Protein AF-A0A6A5VVC3-F1 (afdb_monomer_lite)

Secondary structure (DSSP, 8-state):
--HHHHHTTS-EE----EETTTTEETTS-GGGGS-HHHHHHHHHHHHHH-EEEE-SHHHHHHHHHHHHTSGGGHHHHH--EEEETTGGG---HHHH-S-HHHHHHHH-TT--EEEEEEEHHHHEEE---SS---TT---EEEPPHHHHHHHHTTHHHHT-TT-SEEEEEEEE-GGGGGGSTT-HHHHHHTTT-

Sequence (193 aa):
MTIDGLFNALLAVKYRTWDRKYDKVIFLPPICYASRLLGELAKCVFIHDAAWVVRDINARRFLEKFLESLPNDKGLMAVRRVCFTSFHRYRGITIYGPNQDLALMARCKGLHRVLFTFHVDVLMKVTDTENGSTDDGFPCKLKSTDDILAFHELEKIFNCQDREKILFDGITDNRMVDRFSGGPLAHLETLGG

Foldseek 3Di:
DAPCVVPVVADEPPDDDQPPVVRDTVPQDCQLVPDDVSVLVSLLVNQQRHAYEDADDVSLVVLLVVQVVRPPSSSLQSHAHYEDQVLQVDQFCVVPNADVVLVSLLSSLNYAEYEYAHAVVLQKDFDDDPDDDDPPDTDIDGDAPVRSCRRRVCVSNVPRDHYNWYAHRYHPDPVCQVVDDCGVRNNVVVVID

pLDDT: mean 76.6, std 15.0, range [40.31, 95.19]

Radius of gyration: 19.34 Å; chains: 1; bounding box: 40×33×66 Å

Structure (mmCIF, N/CA/C/O backbone):
data_AF-A0A6A5VVC3-F1
#
_entry.id   AF-A0A6A5VVC3-F1
#
loop_
_atom_site.group_PDB
_atom_site.id
_atom_site.type_symbol
_atom_site.label_atom_id
_atom_site.label_alt_id
_atom_site.label_comp_id
_atom_site.label_asym_id
_atom_site.label_entity_id
_atom_site.label_seq_id
_atom_site.pdbx_PDB_ins_code
_atom_site.Cartn_x
_atom_site.Cartn_y
_atom_site.Cartn_z
_atom_site.occupancy
_atom_site.B_iso_or_equiv
_atom_site.auth_seq_id
_atom_site.auth_comp_id
_atom_site.auth_asym_id
_atom_site.auth_atom_id
_atom_site.pdbx_PDB_model_num
ATOM 1 N N . MET A 1 1 ? -1.834 -17.541 -10.978 1.00 40.31 1 MET A N 1
ATOM 2 C CA . MET A 1 1 ? -2.638 -17.506 -9.734 1.00 40.31 1 MET A CA 1
ATOM 3 C C . MET A 1 1 ? -3.354 -16.165 -9.745 1.00 40.31 1 MET A C 1
ATOM 5 O O . MET A 1 1 ? -2.677 -15.179 -9.957 1.00 40.31 1 MET A O 1
ATOM 9 N N . THR A 1 2 ? -4.685 -16.110 -9.694 1.00 44.16 2 THR A N 1
ATOM 10 C CA . THR A 1 2 ? -5.427 -14.835 -9.798 1.00 44.16 2 THR A CA 1
ATOM 11 C C . THR A 1 2 ? -5.449 -14.096 -8.452 1.00 44.16 2 THR A C 1
ATOM 13 O O . THR A 1 2 ? -5.350 -14.755 -7.415 1.00 44.16 2 THR A O 1
ATOM 16 N N . ILE A 1 3 ? -5.642 -12.763 -8.452 1.00 49.16 3 ILE A N 1
ATOM 17 C CA . ILE A 1 3 ? -5.922 -11.933 -7.251 1.00 49.16 3 ILE A CA 1
ATOM 18 C C . ILE A 1 3 ? -6.917 -12.638 -6.323 1.00 49.16 3 ILE A C 1
ATOM 20 O O . ILE A 1 3 ? -6.739 -12.651 -5.105 1.00 49.16 3 ILE A O 1
ATOM 24 N N . ASP A 1 4 ? -7.944 -13.256 -6.912 1.00 43.94 4 ASP A N 1
ATOM 25 C CA . ASP A 1 4 ? -8.943 -14.015 -6.174 1.00 43.94 4 ASP A CA 1
ATOM 26 C C . ASP A 1 4 ? -8.278 -15.176 -5.418 1.00 43.94 4 ASP A C 1
ATOM 28 O O . ASP A 1 4 ? -8.400 -15.250 -4.207 1.00 43.94 4 ASP A O 1
ATOM 32 N N . GLY A 1 5 ? -7.443 -16.012 -6.038 1.00 49.56 5 GLY A N 1
ATOM 33 C CA . GLY A 1 5 ? -6.728 -17.089 -5.332 1.00 49.56 5 GLY A CA 1
ATOM 34 C C . GLY A 1 5 ? -5.799 -16.631 -4.192 1.00 49.56 5 GLY A C 1
ATOM 35 O O . GLY A 1 5 ? -5.708 -17.317 -3.176 1.00 49.56 5 GLY A O 1
ATOM 36 N N . LEU A 1 6 ? -5.142 -15.472 -4.328 1.00 49.75 6 LEU A N 1
ATOM 37 C CA . LEU A 1 6 ? -4.207 -14.921 -3.328 1.00 49.75 6 LEU A CA 1
ATOM 38 C C . LEU A 1 6 ? -4.910 -14.231 -2.145 1.00 49.75 6 LEU A C 1
ATOM 40 O O . LEU A 1 6 ? -4.345 -14.157 -1.052 1.00 49.75 6 LEU A O 1
ATOM 44 N N . PHE A 1 7 ? -6.141 -13.751 -2.350 1.00 50.03 7 PHE A N 1
ATOM 45 C CA . PHE A 1 7 ? -6.916 -13.003 -1.355 1.00 50.03 7 PHE A CA 1
ATOM 46 C C . PHE A 1 7 ? -8.252 -13.647 -0.958 1.00 50.03 7 PHE A C 1
ATOM 48 O O . PHE A 1 7 ? -8.910 -13.122 -0.066 1.00 50.03 7 PHE A O 1
ATOM 55 N N . ASN A 1 8 ? -8.646 -14.788 -1.533 1.00 42.38 8 ASN A N 1
ATOM 56 C CA . ASN A 1 8 ? -9.944 -15.444 -1.291 1.00 42.38 8 ASN A CA 1
ATOM 57 C C . ASN A 1 8 ? -10.159 -15.899 0.160 1.00 42.38 8 ASN A C 1
ATOM 59 O O . ASN A 1 8 ? -11.297 -16.119 0.560 1.00 42.38 8 ASN A O 1
ATOM 63 N N . ALA A 1 9 ? -9.097 -16.018 0.960 1.00 45.22 9 ALA A N 1
ATOM 64 C CA . ALA A 1 9 ? -9.215 -16.311 2.389 1.00 45.22 9 ALA A CA 1
ATOM 65 C C . ALA A 1 9 ? -9.370 -15.051 3.265 1.00 45.22 9 ALA A C 1
ATOM 67 O O . ALA A 1 9 ? -9.607 -15.171 4.464 1.00 45.22 9 ALA A O 1
ATOM 68 N N . LEU A 1 10 ? -9.204 -13.849 2.702 1.00 50.59 10 LEU A N 1
ATOM 69 C CA . LEU A 1 10 ? -9.083 -12.604 3.455 1.00 50.59 10 LEU A CA 1
ATOM 70 C C . LEU A 1 10 ? -10.218 -11.634 3.138 1.00 50.59 10 LEU A C 1
ATOM 72 O O . LEU A 1 10 ? -10.684 -11.505 2.006 1.00 50.59 10 LEU A O 1
ATOM 76 N N . LEU A 1 11 ? -10.636 -10.893 4.160 1.00 56.00 11 LEU A N 1
ATOM 77 C CA . LEU A 1 11 ? -11.684 -9.892 4.045 1.00 56.00 11 LEU A CA 1
ATOM 78 C C . LEU A 1 11 ? -11.149 -8.699 3.235 1.00 56.00 11 LEU A C 1
ATOM 80 O O . LEU A 1 11 ? -10.470 -7.814 3.757 1.00 56.00 11 LEU A O 1
ATOM 84 N N . ALA A 1 12 ? -11.407 -8.713 1.926 1.00 58.25 12 ALA A N 1
ATOM 85 C CA . ALA A 1 12 ? -11.055 -7.622 1.028 1.00 58.25 12 ALA A CA 1
ATOM 86 C C . ALA A 1 12 ? -11.968 -6.422 1.306 1.00 58.25 12 ALA A C 1
ATOM 88 O O . ALA A 1 12 ? -13.130 -6.389 0.886 1.00 58.25 12 ALA A O 1
ATOM 89 N N . VAL A 1 13 ? -11.447 -5.410 2.000 1.00 60.34 13 VAL A N 1
ATOM 90 C CA . VAL A 1 13 ? -12.202 -4.187 2.295 1.00 60.34 13 VAL A CA 1
ATOM 91 C C . VAL A 1 13 ? -12.264 -3.334 1.025 1.00 60.34 13 VAL A C 1
ATOM 93 O O . VAL A 1 13 ? -11.377 -2.533 0.741 1.00 60.34 13 VAL A O 1
ATOM 96 N N . LYS A 1 14 ? -13.306 -3.567 0.214 1.00 57.31 14 LYS A N 1
ATOM 97 C CA . LYS A 1 14 ? -13.532 -2.914 -1.091 1.00 57.31 14 LYS A CA 1
ATOM 98 C C . LYS A 1 14 ? -14.374 -1.634 -1.003 1.00 57.31 14 LYS A C 1
ATOM 100 O O . LYS A 1 14 ? -14.299 -0.808 -1.912 1.00 57.31 14 LYS A O 1
ATOM 105 N N . TYR A 1 15 ? -15.186 -1.473 0.047 1.00 52.62 15 TYR A N 1
ATOM 106 C CA . TYR A 1 15 ? -16.233 -0.448 0.108 1.00 52.62 15 TYR A CA 1
ATOM 107 C C . TYR A 1 15 ? -16.061 0.518 1.278 1.00 52.62 15 TYR A C 1
ATOM 109 O O . TYR A 1 15 ? -15.740 0.137 2.402 1.00 52.62 15 TYR A O 1
ATOM 117 N N . ARG A 1 16 ? -16.285 1.799 0.970 1.00 63.28 16 ARG A N 1
ATOM 118 C CA . ARG A 1 16 ? -16.284 2.911 1.916 1.00 63.28 16 ARG A CA 1
ATOM 119 C C . ARG A 1 16 ? -17.654 3.043 2.540 1.00 63.28 16 ARG A C 1
ATOM 121 O O . ARG A 1 16 ? -18.608 3.225 1.794 1.00 63.28 16 ARG A O 1
ATOM 128 N N . THR A 1 17 ? -17.701 3.153 3.858 1.00 55.59 17 THR A N 1
ATOM 129 C CA . THR A 1 17 ? -18.792 3.850 4.546 1.00 55.59 17 THR A CA 1
ATOM 130 C C . THR A 1 17 ? -18.389 4.076 6.001 1.00 55.59 17 THR A C 1
ATOM 132 O O . THR A 1 17 ? -18.364 3.158 6.819 1.00 55.59 17 THR A O 1
ATOM 135 N N . TRP A 1 18 ? -18.050 5.327 6.317 1.00 54.00 18 TRP A N 1
ATOM 136 C CA . TRP A 1 18 ? -18.263 5.840 7.667 1.00 54.00 18 TRP A CA 1
ATOM 137 C C . TRP A 1 18 ? -19.755 6.117 7.793 1.00 54.00 18 TRP A C 1
ATOM 139 O O . TRP A 1 18 ? -20.307 6.888 7.003 1.00 54.00 18 TRP A O 1
ATOM 149 N N . ASP A 1 19 ? -20.400 5.516 8.778 1.00 59.41 19 ASP A N 1
ATOM 150 C CA . ASP A 1 19 ? -21.674 6.009 9.255 1.00 59.41 19 ASP A CA 1
ATOM 151 C C . ASP A 1 19 ? -21.421 7.333 9.984 1.00 59.41 19 ASP A C 1
ATOM 153 O O . ASP A 1 19 ? -20.909 7.357 11.104 1.00 59.41 19 ASP A O 1
ATOM 157 N N . ARG A 1 20 ? -21.754 8.446 9.321 1.00 60.94 20 ARG A N 1
ATOM 158 C CA . ARG A 1 20 ? -21.569 9.800 9.866 1.00 60.94 20 ARG A CA 1
ATOM 159 C C . ARG A 1 20 ? -22.411 10.061 11.113 1.00 60.94 20 ARG A C 1
ATOM 161 O O . ARG A 1 20 ? -22.064 10.948 11.881 1.00 60.94 20 ARG A O 1
ATOM 168 N N . LYS A 1 21 ? -23.517 9.335 11.303 1.00 64.69 21 LYS A N 1
ATOM 169 C CA . LYS A 1 21 ? -24.413 9.521 12.448 1.00 64.69 21 LYS A CA 1
ATOM 170 C C . LYS A 1 21 ? -23.824 8.914 13.715 1.00 64.69 21 LYS A C 1
ATOM 172 O O . LYS A 1 21 ? -24.036 9.453 14.796 1.00 64.69 21 LYS A O 1
ATOM 177 N N . TYR A 1 22 ? -23.101 7.805 13.582 1.00 58.97 22 TYR A N 1
ATOM 178 C CA . TYR A 1 22 ? -22.545 7.079 14.725 1.00 58.97 22 TYR A CA 1
ATOM 179 C C . TYR A 1 22 ? -21.024 7.179 14.844 1.00 58.97 22 TYR A C 1
ATOM 181 O O . TYR A 1 22 ? -20.484 6.667 15.820 1.00 58.97 22 TYR A O 1
ATOM 189 N N . ASP A 1 23 ? -20.360 7.815 13.876 1.00 68.88 23 ASP A N 1
ATOM 190 C CA . ASP A 1 23 ? -18.901 7.867 13.739 1.00 68.88 23 ASP A CA 1
ATOM 191 C C . ASP A 1 23 ? -18.277 6.458 13.743 1.00 68.88 23 ASP A C 1
ATOM 193 O O . ASP A 1 23 ? -17.355 6.129 14.489 1.00 68.88 23 ASP A O 1
ATOM 197 N N . LYS A 1 24 ? -18.862 5.560 12.936 1.00 71.75 24 LYS A N 1
ATOM 198 C CA . LYS A 1 24 ? -18.486 4.138 12.884 1.00 71.75 24 LYS A CA 1
ATOM 199 C C . LYS A 1 24 ? -18.205 3.673 11.469 1.00 71.75 24 LYS A C 1
ATOM 201 O O . LYS A 1 24 ? -18.941 3.961 10.535 1.00 71.75 24 LYS A O 1
ATOM 206 N N . VAL A 1 25 ? -17.166 2.866 11.333 1.00 78.56 25 VAL A N 1
ATOM 207 C CA . VAL A 1 25 ? -16.839 2.149 10.102 1.00 78.56 25 VAL A CA 1
ATOM 208 C C . VAL A 1 25 ? -17.695 0.883 9.966 1.00 78.56 25 VAL A C 1
ATOM 210 O O . VAL A 1 25 ? -17.470 -0.102 10.657 1.00 78.56 25 VAL A O 1
ATOM 213 N N . ILE A 1 26 ? -18.662 0.867 9.051 1.00 79.50 26 ILE A N 1
ATOM 214 C CA . ILE A 1 26 ? -19.716 -0.168 9.063 1.00 79.50 26 ILE A CA 1
ATOM 215 C C . ILE A 1 26 ? -19.253 -1.589 8.701 1.00 79.50 26 ILE A C 1
ATOM 217 O O . ILE A 1 26 ? -20.013 -2.535 8.874 1.00 79.50 26 ILE A O 1
ATOM 221 N N . PHE A 1 27 ? -18.031 -1.753 8.188 1.00 82.19 27 PHE A N 1
ATOM 222 C CA . PHE A 1 27 ? -17.477 -3.072 7.871 1.00 82.19 27 PHE A CA 1
ATOM 223 C C . PHE A 1 27 ? -16.786 -3.748 9.062 1.00 82.19 27 PHE A C 1
ATOM 225 O O . PHE A 1 27 ? -16.369 -4.899 8.943 1.00 82.19 27 PHE A O 1
ATOM 232 N N . LEU A 1 28 ? -16.609 -3.046 10.187 1.00 87.62 28 LEU A N 1
ATOM 233 C CA . LEU A 1 28 ? -15.973 -3.631 11.362 1.00 87.62 28 LEU A CA 1
ATOM 234 C C . LEU A 1 28 ? -16.950 -4.542 12.118 1.00 87.62 28 LEU A C 1
ATOM 236 O O . LEU A 1 28 ? -18.112 -4.171 12.306 1.00 87.62 28 LEU A O 1
ATOM 240 N N . PRO A 1 29 ? -16.489 -5.700 12.623 1.00 88.62 29 PRO A N 1
ATOM 241 C CA . PRO A 1 29 ? -17.312 -6.567 13.454 1.00 88.62 29 PRO A CA 1
ATOM 242 C C . PRO A 1 29 ? -17.814 -5.853 14.726 1.00 88.62 29 PRO A C 1
ATOM 244 O O . PRO A 1 29 ? -17.094 -5.018 15.279 1.00 88.62 29 PRO A O 1
ATOM 247 N N . PRO A 1 30 ? -18.993 -6.214 15.271 1.00 90.75 30 PRO A N 1
ATOM 248 C CA . PRO A 1 30 ? -19.556 -5.573 16.466 1.00 90.75 30 PRO A CA 1
ATOM 249 C C . PRO A 1 30 ? -18.618 -5.528 17.682 1.00 90.75 30 PRO A C 1
ATOM 251 O O . PRO A 1 30 ? -18.646 -4.563 18.446 1.00 90.75 30 PRO A O 1
ATOM 254 N N . ILE A 1 31 ? -17.738 -6.526 17.842 1.00 91.94 31 ILE A N 1
ATOM 255 C CA . ILE A 1 31 ? -16.752 -6.577 18.935 1.00 91.94 31 ILE A CA 1
ATOM 256 C C . ILE A 1 31 ? -15.786 -5.378 18.926 1.00 91.94 31 ILE A C 1
ATOM 258 O O . ILE A 1 31 ? -15.344 -4.940 19.987 1.00 91.94 31 ILE A O 1
ATOM 262 N N . CYS A 1 32 ? -15.542 -4.760 17.763 1.00 92.00 32 CYS A N 1
ATOM 263 C CA . CYS A 1 32 ? -14.754 -3.531 17.633 1.00 92.00 32 CYS A CA 1
ATOM 264 C C . CYS A 1 32 ? -15.404 -2.307 18.312 1.00 92.00 32 CYS A C 1
ATOM 266 O O . CYS A 1 32 ? -14.760 -1.259 18.420 1.00 92.00 32 CYS A O 1
ATOM 268 N N . TYR A 1 33 ? -16.660 -2.429 18.755 1.00 90.38 33 TYR A N 1
ATOM 269 C CA . TYR A 1 33 ? -17.450 -1.379 19.402 1.00 90.38 33 TYR A CA 1
ATOM 270 C C . TYR A 1 33 ? -17.890 -1.718 20.829 1.00 90.38 33 TYR A C 1
ATOM 272 O O . TYR A 1 33 ? -18.582 -0.910 21.442 1.00 90.38 33 TYR A O 1
ATOM 280 N N . ALA A 1 34 ? -17.518 -2.886 21.361 1.00 90.06 34 ALA A N 1
ATOM 281 C CA . ALA A 1 34 ? -18.003 -3.346 22.663 1.00 90.06 34 ALA A CA 1
ATOM 282 C C . ALA A 1 34 ? -17.483 -2.491 23.834 1.00 90.06 34 ALA A C 1
ATOM 284 O O . ALA A 1 34 ? -18.228 -2.157 24.750 1.00 90.06 34 ALA A O 1
ATOM 285 N N . SER A 1 35 ? -16.203 -2.113 23.805 1.00 93.25 35 SER A N 1
ATOM 286 C CA . SER A 1 35 ? -15.590 -1.182 24.758 1.00 93.25 35 SER A CA 1
ATOM 287 C C . SER A 1 35 ? -14.390 -0.492 24.114 1.00 93.25 35 SER A C 1
ATOM 289 O O . SER A 1 35 ? -13.930 -0.917 23.055 1.00 93.25 35 SER A O 1
ATOM 291 N N . ARG A 1 36 ? -13.849 0.562 24.742 1.00 88.81 36 ARG A N 1
ATOM 292 C CA . ARG A 1 36 ? -12.672 1.267 24.205 1.00 88.81 36 ARG A CA 1
ATOM 293 C C . ARG A 1 36 ? -11.463 0.335 24.066 1.00 88.81 36 ARG A C 1
ATOM 295 O O . ARG A 1 36 ? -10.940 0.177 22.970 1.00 88.81 36 ARG A O 1
ATOM 302 N N . LEU A 1 37 ? -11.070 -0.323 25.161 1.00 90.50 37 LEU A N 1
ATOM 303 C CA . LEU A 1 37 ? -9.887 -1.188 25.191 1.00 90.50 37 LEU A CA 1
ATOM 304 C C . LEU A 1 37 ? -10.042 -2.409 24.273 1.00 90.50 37 LEU A C 1
ATOM 306 O O . LEU A 1 37 ? -9.165 -2.686 23.458 1.00 90.50 37 LEU A O 1
ATOM 310 N N . LEU A 1 38 ? -11.170 -3.123 24.380 1.00 92.69 38 LEU A N 1
ATOM 311 C CA . LEU A 1 38 ? -11.418 -4.307 23.555 1.00 92.69 38 LEU A CA 1
ATOM 312 C C . LEU A 1 38 ? -11.579 -3.927 22.081 1.00 92.69 38 LEU A C 1
ATOM 314 O O . LEU A 1 38 ? -11.098 -4.636 21.204 1.00 92.69 38 LEU A O 1
ATOM 318 N N . GLY A 1 39 ? -12.212 -2.784 21.814 1.00 92.69 39 GLY A N 1
ATOM 319 C CA . GLY A 1 39 ? -12.425 -2.277 20.469 1.00 92.69 39 GLY A CA 1
ATOM 320 C C . GLY A 1 39 ? -11.122 -1.930 19.757 1.00 92.69 39 GLY A C 1
ATOM 321 O O . GLY A 1 39 ? -10.968 -2.262 18.585 1.00 92.69 39 GLY A O 1
ATOM 322 N N . GLU A 1 40 ? -10.165 -1.311 20.451 1.00 93.19 40 GLU A N 1
ATOM 323 C CA . GLU A 1 40 ? -8.824 -1.056 19.910 1.00 93.19 40 GLU A CA 1
ATOM 324 C C . GLU A 1 40 ? -8.107 -2.357 19.536 1.00 93.19 40 GLU A C 1
ATOM 326 O O . GLU A 1 40 ? -7.627 -2.483 18.410 1.00 93.19 40 GLU A O 1
ATOM 331 N N . LEU A 1 41 ? -8.080 -3.341 20.442 1.00 94.00 41 LEU A N 1
ATOM 332 C CA . LEU A 1 41 ? -7.442 -4.638 20.191 1.00 94.00 41 LEU A CA 1
ATOM 333 C C . LEU A 1 41 ? -8.105 -5.371 19.022 1.00 94.00 41 LEU A C 1
ATOM 335 O O . LEU A 1 41 ? -7.423 -5.804 18.095 1.00 94.00 41 LEU A O 1
ATOM 339 N N . ALA A 1 42 ? -9.436 -5.443 19.021 1.00 95.19 42 ALA A N 1
ATOM 340 C CA . ALA A 1 42 ? -10.198 -6.092 17.964 1.00 95.19 42 ALA A CA 1
ATOM 341 C C . ALA A 1 42 ? -9.983 -5.429 16.596 1.00 95.19 42 ALA A C 1
ATOM 343 O O . ALA A 1 42 ? -9.845 -6.127 15.595 1.00 95.19 42 ALA A O 1
ATOM 344 N N . LYS A 1 43 ? -9.914 -4.090 16.534 1.00 94.62 43 LYS A N 1
ATOM 345 C CA . LYS A 1 43 ? -9.586 -3.367 15.293 1.00 94.62 43 LYS A CA 1
ATOM 346 C C . LYS A 1 43 ? -8.181 -3.698 14.806 1.00 94.62 43 LYS A C 1
ATOM 348 O O . LYS A 1 43 ? -8.010 -3.901 13.611 1.00 94.62 43 LYS A O 1
ATOM 353 N N . CYS A 1 44 ? -7.197 -3.777 15.702 1.00 94.88 44 CYS A N 1
ATOM 354 C CA . CYS A 1 44 ? -5.830 -4.144 15.328 1.00 94.88 44 CYS A CA 1
ATOM 355 C C . CYS A 1 44 ? -5.777 -5.558 14.737 1.00 94.88 44 CYS A C 1
ATOM 357 O O . CYS A 1 44 ? -5.187 -5.741 13.679 1.00 94.88 44 CYS A O 1
ATOM 359 N N . VAL A 1 45 ? -6.449 -6.530 15.365 1.00 94.81 45 VAL A N 1
ATOM 360 C CA . VAL A 1 45 ? -6.554 -7.906 14.843 1.00 94.81 45 VAL A CA 1
ATOM 361 C C . VAL A 1 45 ? -7.248 -7.920 13.480 1.00 94.81 45 VAL A C 1
ATOM 363 O O . VAL A 1 45 ? -6.738 -8.501 12.528 1.00 94.81 45 VAL A O 1
ATOM 366 N N . PHE A 1 46 ? -8.365 -7.202 13.342 1.00 93.12 46 PHE A N 1
ATOM 367 C CA . PHE A 1 46 ? -9.060 -7.091 12.063 1.00 93.12 46 PHE A CA 1
ATOM 368 C C . PHE A 1 46 ? -8.162 -6.498 10.967 1.00 93.12 46 PHE A C 1
ATOM 370 O O . PHE A 1 46 ? -8.103 -7.035 9.866 1.00 93.12 46 PHE A O 1
ATOM 377 N N . ILE A 1 47 ? -7.444 -5.405 11.254 1.00 94.31 47 ILE A N 1
ATOM 378 C CA . ILE A 1 47 ? -6.526 -4.760 10.301 1.00 94.31 47 ILE A CA 1
ATOM 379 C C . ILE A 1 47 ? -5.386 -5.694 9.903 1.00 94.31 47 ILE A C 1
ATOM 381 O O . ILE A 1 47 ? -5.004 -5.706 8.731 1.00 94.31 47 ILE A O 1
ATOM 385 N N . HIS A 1 48 ? -4.865 -6.446 10.871 1.00 93.62 48 HIS A N 1
ATOM 386 C CA . HIS A 1 48 ? -3.790 -7.410 10.688 1.00 93.62 48 HIS A CA 1
ATOM 387 C C . HIS A 1 48 ? -4.159 -8.514 9.705 1.00 93.62 48 HIS A C 1
ATOM 389 O O . HIS A 1 48 ? -3.383 -8.831 8.798 1.00 93.62 48 HIS A O 1
ATOM 395 N N . ASP A 1 49 ? -5.359 -9.063 9.851 1.00 90.69 49 ASP A N 1
ATOM 396 C CA . ASP A 1 49 ? -5.804 -10.175 9.023 1.00 90.69 49 ASP A CA 1
ATOM 397 C C . ASP A 1 49 ? -6.398 -9.698 7.690 1.00 90.69 49 ASP A C 1
ATOM 399 O O . ASP A 1 49 ? -6.373 -10.434 6.706 1.00 90.69 49 ASP A O 1
ATOM 403 N N . ALA A 1 50 ? -6.863 -8.450 7.605 1.00 89.94 50 ALA A N 1
ATOM 404 C CA . ALA A 1 50 ? -7.464 -7.893 6.400 1.00 89.94 50 ALA A CA 1
ATOM 405 C C . ALA A 1 50 ? -6.476 -7.682 5.238 1.00 89.94 50 ALA A C 1
ATOM 407 O O . ALA A 1 50 ? -5.265 -7.497 5.392 1.00 89.94 50 ALA A O 1
ATOM 408 N N . ALA A 1 51 ? -7.052 -7.647 4.036 1.00 88.94 51 ALA A N 1
ATOM 409 C CA . ALA A 1 51 ? -6.381 -7.234 2.816 1.00 88.94 51 ALA A CA 1
ATOM 410 C C . ALA A 1 51 ? -6.962 -5.912 2.313 1.00 88.94 51 ALA A C 1
ATOM 412 O O . ALA A 1 51 ? -8.137 -5.822 1.940 1.00 88.94 51 ALA A O 1
ATOM 413 N N . TRP A 1 52 ? -6.128 -4.876 2.290 1.00 89.50 52 TRP A N 1
ATOM 414 C CA . TRP A 1 52 ? -6.573 -3.516 2.011 1.00 89.50 52 TRP A CA 1
ATOM 415 C C . TRP A 1 52 ? -6.444 -3.187 0.528 1.00 89.50 52 TRP A C 1
ATOM 417 O O . TRP A 1 52 ? -5.341 -3.013 0.019 1.00 89.50 52 TRP A O 1
ATOM 427 N N . VAL A 1 53 ? -7.576 -3.091 -0.172 1.00 88.81 53 VAL A N 1
ATOM 428 C CA . VAL A 1 53 ? -7.602 -2.773 -1.605 1.00 88.81 53 VAL A CA 1
ATOM 429 C C . VAL A 1 53 ? -7.785 -1.268 -1.802 1.00 88.81 53 VAL A C 1
ATOM 431 O O . VAL A 1 53 ? -8.863 -0.719 -1.576 1.00 88.81 53 VAL A O 1
ATOM 434 N N . VAL A 1 54 ? -6.743 -0.597 -2.282 1.00 88.50 54 VAL A N 1
ATOM 435 C CA . VAL A 1 54 ? -6.742 0.832 -2.600 1.00 88.50 54 VAL A CA 1
ATOM 436 C C . VAL A 1 54 ? -6.962 1.006 -4.103 1.00 88.50 54 VAL A C 1
ATOM 438 O O . VAL A 1 54 ? -6.116 0.670 -4.933 1.00 88.50 54 VAL A O 1
ATOM 441 N N . ARG A 1 55 ? -8.150 1.501 -4.469 1.00 84.06 55 ARG A N 1
ATOM 442 C CA . ARG A 1 55 ? -8.558 1.692 -5.875 1.00 84.06 55 ARG A CA 1
ATOM 443 C C . ARG A 1 55 ? -8.395 3.122 -6.378 1.00 84.06 55 ARG A C 1
ATOM 445 O O . ARG A 1 55 ? -8.333 3.332 -7.586 1.00 84.06 55 ARG A O 1
ATOM 452 N N . ASP A 1 56 ? -8.402 4.096 -5.475 1.00 84.19 56 ASP A N 1
ATOM 453 C CA . ASP A 1 56 ? -8.370 5.519 -5.798 1.00 84.19 56 ASP A CA 1
ATOM 454 C C . ASP A 1 56 ? -7.945 6.377 -4.588 1.00 84.19 56 ASP A C 1
ATOM 456 O O . ASP A 1 56 ? -7.763 5.891 -3.465 1.00 84.19 56 ASP A O 1
ATOM 460 N N . ILE A 1 57 ? -7.853 7.692 -4.814 1.00 85.38 57 ILE A N 1
ATOM 461 C CA . ILE A 1 57 ? -7.404 8.661 -3.810 1.00 85.38 57 ILE A CA 1
ATOM 462 C C . ILE A 1 57 ? -8.272 8.694 -2.550 1.00 85.38 57 ILE A C 1
ATOM 464 O O . ILE A 1 57 ? -7.732 8.864 -1.457 1.00 85.38 57 ILE A O 1
ATOM 468 N N . ASN A 1 58 ? -9.600 8.542 -2.647 1.00 85.38 58 ASN A N 1
ATOM 469 C CA . ASN A 1 58 ? -10.412 8.609 -1.430 1.00 85.38 58 A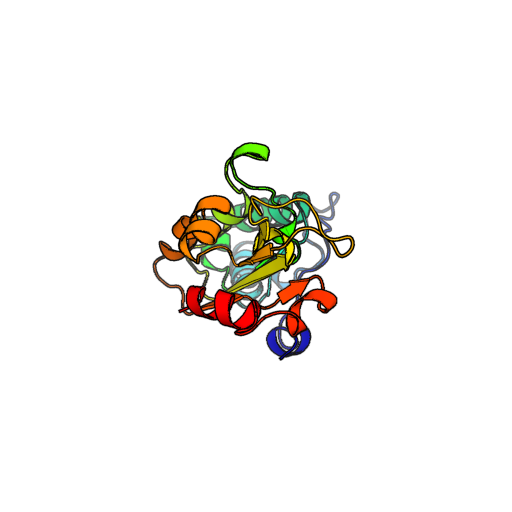SN A CA 1
ATOM 470 C C . ASN A 1 58 ? -10.457 7.278 -0.675 1.00 85.38 58 ASN A C 1
ATOM 472 O O . ASN A 1 58 ? -10.681 7.307 0.530 1.00 85.38 58 ASN A O 1
ATOM 476 N N . ALA A 1 59 ? -10.199 6.134 -1.322 1.00 85.56 59 ALA A N 1
ATOM 477 C CA . ALA A 1 59 ? -9.938 4.882 -0.613 1.00 85.56 59 ALA A CA 1
ATOM 478 C C . ALA A 1 59 ? -8.639 4.992 0.197 1.00 85.56 59 ALA A C 1
ATOM 480 O O . ALA A 1 59 ? -8.646 4.690 1.388 1.00 85.56 59 ALA A O 1
ATOM 481 N N . ARG A 1 60 ? -7.572 5.535 -0.408 1.00 90.81 60 ARG A N 1
ATOM 482 C CA . ARG A 1 60 ? -6.304 5.825 0.281 1.00 90.81 60 ARG A CA 1
ATOM 483 C C . ARG A 1 60 ? -6.510 6.744 1.488 1.00 90.81 60 ARG A C 1
ATOM 485 O O . ARG A 1 60 ? -6.129 6.388 2.594 1.00 90.81 60 ARG A O 1
ATOM 492 N N . ARG A 1 61 ? -7.161 7.899 1.293 1.00 90.25 61 ARG A N 1
ATOM 493 C CA . ARG A 1 61 ? -7.434 8.872 2.373 1.00 90.25 61 ARG A CA 1
ATOM 494 C C . ARG A 1 61 ? -8.302 8.293 3.487 1.00 90.25 61 ARG A C 1
ATOM 496 O O . ARG A 1 61 ? -8.103 8.624 4.649 1.00 90.25 61 ARG A O 1
ATOM 503 N N . PHE A 1 62 ? -9.294 7.475 3.135 1.00 89.75 62 PHE A N 1
ATOM 504 C CA . PHE A 1 62 ? -10.109 6.776 4.124 1.00 89.75 62 PHE A CA 1
ATOM 505 C C . PHE A 1 62 ? -9.249 5.828 4.959 1.00 89.75 62 PHE A C 1
ATOM 507 O O . PHE A 1 62 ? -9.329 5.876 6.183 1.00 89.75 62 PHE A O 1
ATOM 514 N N . LEU A 1 63 ? -8.441 4.992 4.299 1.00 91.31 63 LEU A N 1
ATOM 515 C CA . LEU A 1 63 ? -7.582 4.022 4.966 1.00 91.31 63 LEU A CA 1
ATOM 516 C C . LEU A 1 63 ? -6.615 4.736 5.907 1.00 91.31 63 LEU A C 1
ATOM 518 O O . LEU A 1 63 ? -6.575 4.412 7.082 1.00 91.31 63 LEU A O 1
ATOM 522 N N . GLU A 1 64 ? -5.924 5.761 5.416 1.00 93.06 64 GLU A N 1
ATOM 523 C CA . GLU A 1 64 ? -5.012 6.593 6.203 1.00 93.06 64 GLU A CA 1
ATOM 524 C C . GLU A 1 64 ? -5.683 7.121 7.480 1.00 93.06 64 GLU A C 1
ATOM 526 O O . GLU A 1 64 ? -5.237 6.800 8.578 1.00 93.06 64 GLU A O 1
ATOM 531 N N . LYS A 1 65 ? -6.838 7.791 7.356 1.00 92.06 65 LYS A N 1
ATOM 532 C CA . LYS A 1 65 ? -7.597 8.289 8.517 1.00 92.06 65 LYS A CA 1
ATOM 533 C C . LYS A 1 65 ? -8.050 7.184 9.468 1.00 92.06 65 LYS A C 1
ATOM 535 O O . LYS A 1 65 ? -8.076 7.379 10.678 1.00 92.06 65 LYS A O 1
ATOM 540 N N . PHE A 1 66 ? -8.462 6.038 8.933 1.00 92.38 66 PHE A N 1
ATOM 541 C CA . PHE A 1 66 ? -8.901 4.914 9.751 1.00 92.38 66 PHE A CA 1
ATOM 542 C C . PHE A 1 66 ? -7.741 4.341 10.574 1.00 92.38 66 PHE A C 1
ATOM 544 O O . PHE A 1 66 ? -7.899 4.113 11.772 1.00 92.38 66 PHE A O 1
ATOM 551 N N . LEU A 1 67 ? -6.570 4.164 9.964 1.00 94.06 67 LEU A N 1
ATOM 552 C CA . LEU A 1 67 ? -5.377 3.671 10.654 1.00 94.06 67 LEU A CA 1
ATOM 553 C C . LEU A 1 67 ? -4.876 4.672 11.704 1.00 94.06 67 LEU A C 1
ATOM 555 O O . LEU A 1 67 ? -4.505 4.259 12.798 1.00 94.06 67 LEU A O 1
ATOM 559 N N . GLU A 1 68 ? -4.932 5.970 11.400 1.00 94.50 68 GLU A N 1
ATOM 560 C CA . GLU A 1 68 ? -4.573 7.066 12.315 1.00 94.50 68 GLU A CA 1
ATOM 561 C C . GLU A 1 68 ? -5.562 7.246 13.473 1.00 94.50 68 GLU A C 1
ATOM 563 O O . GLU A 1 68 ? -5.216 7.824 14.499 1.00 94.50 68 GLU A O 1
ATOM 568 N N . SER A 1 69 ? -6.792 6.737 13.345 1.00 92.19 69 SER A N 1
ATOM 569 C CA . SER A 1 69 ? -7.780 6.789 14.432 1.00 92.19 69 SER A CA 1
ATOM 570 C C . SER A 1 69 ? -7.429 5.880 15.618 1.00 92.19 69 SER A C 1
ATOM 572 O O . SER A 1 69 ? -8.035 5.990 16.686 1.00 92.19 69 SER A O 1
ATOM 574 N N . LEU A 1 70 ? -6.473 4.963 15.440 1.00 93.44 70 LEU A N 1
ATOM 575 C CA . LEU A 1 70 ? -5.982 4.078 16.490 1.00 93.44 70 LEU A CA 1
ATOM 576 C C . LEU A 1 70 ? -4.777 4.717 17.200 1.00 93.44 70 LEU A C 1
ATOM 578 O O . LEU A 1 70 ? -3.854 5.181 16.533 1.00 93.44 70 LEU A O 1
ATOM 582 N N . PRO A 1 71 ? -4.741 4.711 18.545 1.00 94.00 71 PRO A N 1
ATOM 583 C CA . PRO A 1 71 ? -3.695 5.392 19.300 1.00 94.00 71 PRO A CA 1
ATOM 584 C C . PRO A 1 71 ? -2.323 4.743 19.097 1.00 94.00 71 PRO A C 1
ATOM 586 O O . PRO A 1 71 ? -2.227 3.530 18.893 1.00 94.00 71 PRO A O 1
ATOM 589 N N . ASN A 1 72 ? -1.264 5.544 19.250 1.00 94.38 72 ASN A N 1
ATOM 590 C CA . ASN A 1 72 ? 0.138 5.107 19.223 1.00 94.38 72 ASN A CA 1
ATOM 591 C C . ASN A 1 72 ? 0.510 4.331 17.945 1.00 94.38 72 ASN A C 1
ATOM 593 O O . ASN A 1 72 ? 1.167 3.297 18.026 1.00 94.38 72 ASN A O 1
ATOM 597 N N . ASP A 1 73 ? 0.010 4.773 16.787 1.00 94.25 73 ASP A N 1
ATOM 598 C CA . ASP A 1 73 ? 0.254 4.167 15.469 1.00 94.25 73 ASP A CA 1
ATOM 599 C C . ASP A 1 73 ? -0.115 2.677 15.349 1.00 94.25 73 ASP A C 1
ATOM 601 O O . ASP A 1 73 ? 0.243 2.017 14.368 1.00 94.25 73 ASP A O 1
ATOM 605 N N . LYS A 1 74 ? -0.897 2.131 16.293 1.00 95.06 74 LYS A N 1
ATOM 606 C CA . LYS A 1 74 ? -1.282 0.710 16.306 1.00 95.06 74 LYS A CA 1
ATOM 607 C C . LYS A 1 74 ? -1.956 0.275 15.005 1.00 95.06 74 LYS A C 1
ATOM 609 O O . LYS A 1 74 ? -1.748 -0.849 14.562 1.00 95.06 74 LYS A O 1
ATOM 614 N N . GLY A 1 75 ? -2.735 1.159 14.377 1.00 95.12 75 GLY A N 1
ATOM 615 C CA . GLY A 1 75 ? -3.345 0.890 13.076 1.00 95.12 75 GLY A CA 1
ATOM 616 C C . GLY A 1 75 ? -2.302 0.685 11.980 1.00 95.12 75 GLY A C 1
ATOM 617 O O . GLY A 1 75 ? -2.319 -0.338 11.303 1.00 95.12 75 GLY A O 1
ATOM 618 N N . LEU A 1 76 ? -1.356 1.618 11.845 1.00 94.06 76 LEU A N 1
ATOM 619 C CA . LEU A 1 76 ? -0.272 1.552 10.856 1.00 94.06 76 LEU A CA 1
ATOM 620 C C . LEU A 1 76 ? 0.648 0.342 11.084 1.00 94.06 76 LEU A C 1
ATOM 622 O O . LEU A 1 76 ? 1.088 -0.290 10.124 1.00 94.06 76 LEU A O 1
ATOM 626 N N . MET A 1 77 ? 0.910 -0.009 12.345 1.00 93.44 77 MET A N 1
ATOM 627 C CA . MET A 1 77 ? 1.686 -1.200 12.710 1.00 93.44 77 MET A CA 1
ATOM 628 C C . MET A 1 77 ? 0.939 -2.510 12.444 1.00 93.44 77 MET A C 1
ATOM 630 O O . MET A 1 77 ? 1.574 -3.534 12.208 1.00 93.44 77 MET A O 1
ATOM 634 N N . ALA A 1 78 ? -0.394 -2.498 12.482 1.00 94.75 78 ALA A N 1
ATOM 635 C CA . ALA A 1 78 ? -1.195 -3.692 12.251 1.00 94.75 78 ALA A CA 1
ATOM 636 C C . ALA A 1 78 ? -1.298 -4.057 10.765 1.00 94.75 78 ALA A C 1
ATOM 638 O O . ALA A 1 78 ? -1.481 -5.227 10.455 1.00 94.75 78 ALA A O 1
ATOM 639 N N . VAL A 1 79 ? -1.182 -3.107 9.830 1.00 93.19 79 VAL A N 1
ATOM 640 C CA . VAL A 1 79 ? -1.352 -3.392 8.394 1.00 93.19 79 VAL A CA 1
ATOM 641 C C . VAL A 1 79 ? -0.291 -4.371 7.901 1.00 93.19 79 VAL A C 1
ATOM 643 O O . VAL A 1 79 ? 0.880 -4.018 7.825 1.00 93.19 79 VAL A O 1
ATOM 646 N N . ARG A 1 80 ? -0.713 -5.565 7.467 1.00 90.81 80 ARG A N 1
ATOM 647 C CA . ARG A 1 80 ? 0.181 -6.570 6.864 1.00 90.81 80 ARG A CA 1
ATOM 648 C C . ARG A 1 80 ? 0.146 -6.603 5.342 1.00 90.81 80 ARG A C 1
ATOM 650 O O . ARG A 1 80 ? 1.141 -6.989 4.728 1.00 90.81 80 ARG A O 1
ATOM 657 N N . ARG A 1 81 ? -0.991 -6.255 4.727 1.00 89.50 81 ARG A N 1
ATOM 658 C CA . ARG A 1 81 ? -1.245 -6.497 3.295 1.00 89.50 81 ARG A CA 1
ATOM 659 C C . ARG A 1 81 ? -1.997 -5.340 2.642 1.00 89.50 81 ARG A C 1
ATOM 661 O O . ARG A 1 81 ? -3.105 -5.010 3.067 1.00 89.50 81 ARG A O 1
ATOM 668 N N . VAL A 1 82 ? -1.432 -4.770 1.577 1.00 89.50 82 VAL A N 1
ATOM 669 C CA . VAL A 1 82 ? -2.074 -3.706 0.781 1.00 89.50 82 VAL A CA 1
ATOM 670 C C . VAL A 1 82 ? -1.990 -4.027 -0.710 1.00 89.50 82 VAL A C 1
ATOM 672 O O . VAL A 1 82 ? -0.977 -4.528 -1.190 1.00 89.50 82 VAL A O 1
ATOM 675 N N . CYS A 1 83 ? -3.061 -3.734 -1.442 1.00 88.81 83 CYS A N 1
ATOM 676 C CA . CYS A 1 83 ? -3.199 -3.971 -2.873 1.00 88.81 83 CYS A CA 1
ATOM 677 C C . CYS A 1 83 ? -3.620 -2.684 -3.596 1.00 88.81 83 CYS A C 1
ATOM 679 O O . CYS A 1 83 ? -4.710 -2.160 -3.364 1.00 88.81 83 CYS A O 1
ATOM 681 N N . PHE A 1 84 ? -2.773 -2.189 -4.499 1.00 87.81 84 PHE A N 1
ATOM 682 C CA . PHE A 1 84 ? -3.001 -0.994 -5.312 1.00 87.81 84 PHE A CA 1
ATOM 683 C C . PHE A 1 84 ? -3.402 -1.380 -6.738 1.00 87.81 84 PHE A C 1
ATOM 685 O O . PHE A 1 84 ? -2.598 -1.382 -7.670 1.00 87.81 84 PHE A O 1
ATOM 692 N N . THR A 1 85 ? -4.688 -1.677 -6.916 1.00 83.94 85 THR A N 1
ATOM 693 C CA . THR A 1 85 ? -5.258 -2.116 -8.213 1.00 83.94 85 THR A CA 1
ATOM 694 C C . THR A 1 85 ? -5.225 -1.056 -9.320 1.00 83.94 85 THR A C 1
ATOM 696 O O . THR A 1 85 ? -5.352 -1.376 -10.500 1.00 83.94 85 THR A O 1
ATOM 699 N N . SER A 1 86 ? -5.053 0.215 -8.954 1.00 83.25 86 SER A N 1
ATOM 700 C CA . SER A 1 86 ? -5.030 1.342 -9.894 1.00 83.25 86 SER A CA 1
ATOM 701 C C . SER A 1 86 ? -3.677 2.047 -9.936 1.00 83.25 86 SER A C 1
ATOM 703 O O . SER A 1 86 ? -3.614 3.202 -10.358 1.00 83.25 86 SER A O 1
ATOM 705 N N . PHE A 1 87 ? -2.601 1.387 -9.493 1.00 84.38 87 PHE A N 1
ATOM 706 C CA . PHE A 1 87 ? -1.275 2.007 -9.422 1.00 84.38 87 PHE A CA 1
ATOM 707 C C . PHE A 1 87 ? -0.805 2.531 -10.788 1.00 84.38 87 PHE A C 1
ATOM 709 O O . PHE A 1 87 ? -0.215 3.604 -10.885 1.00 84.38 87 PHE A O 1
ATOM 716 N N . HIS A 1 88 ? -1.203 1.847 -11.862 1.00 80.31 88 HIS A N 1
ATOM 717 C CA . HIS A 1 88 ? -1.006 2.264 -13.249 1.00 80.31 88 HIS A CA 1
ATOM 718 C C . HIS A 1 88 ? -1.509 3.666 -13.620 1.00 80.31 88 HIS A C 1
ATOM 720 O O . HIS A 1 88 ? -1.079 4.223 -14.626 1.00 80.31 88 HIS A O 1
ATOM 726 N N . ARG A 1 89 ? -2.440 4.250 -12.856 1.00 82.50 89 ARG A N 1
ATOM 727 C CA . ARG A 1 89 ? -2.958 5.598 -13.136 1.00 82.50 89 ARG A CA 1
ATOM 728 C C . ARG A 1 89 ? -1.987 6.702 -12.724 1.00 82.50 89 ARG A C 1
ATOM 730 O O . ARG A 1 89 ? -2.167 7.845 -13.141 1.00 82.50 89 ARG A O 1
ATOM 737 N N . TYR A 1 90 ? -0.977 6.387 -11.917 1.00 83.06 90 TYR A N 1
ATOM 738 C CA . TYR A 1 90 ? 0.055 7.341 -11.544 1.00 83.06 90 TYR A CA 1
ATOM 739 C C . TYR A 1 90 ? 1.014 7.571 -12.719 1.00 83.06 90 TYR A C 1
ATOM 741 O O . TYR A 1 90 ? 1.791 6.696 -13.092 1.00 83.06 90 TYR A O 1
ATOM 749 N N . ARG A 1 91 ? 0.970 8.778 -13.292 1.00 80.94 91 ARG A N 1
ATOM 750 C CA . ARG A 1 91 ? 1.761 9.190 -14.465 1.00 80.94 91 ARG A CA 1
ATOM 751 C C . ARG A 1 91 ? 3.138 9.773 -14.116 1.00 80.94 91 ARG A C 1
ATOM 753 O O . ARG A 1 91 ? 3.657 10.600 -14.855 1.00 80.94 91 ARG A O 1
ATOM 760 N N . GLY A 1 92 ? 3.724 9.336 -13.007 1.00 78.88 92 GLY A N 1
ATOM 761 C CA . GLY A 1 92 ? 5.064 9.751 -12.603 1.00 78.88 92 GLY A CA 1
ATOM 762 C C . GLY A 1 92 ? 5.098 11.046 -11.791 1.00 78.88 92 GLY A C 1
ATOM 763 O O . GLY A 1 92 ? 4.146 11.835 -11.760 1.00 78.88 92 GLY A O 1
ATOM 764 N N . ILE A 1 93 ? 6.239 11.253 -11.132 1.00 81.00 93 ILE A N 1
ATOM 765 C CA . ILE A 1 93 ? 6.480 12.384 -10.224 1.00 81.00 93 ILE A CA 1
ATOM 766 C C . ILE A 1 93 ? 6.418 13.742 -10.927 1.00 81.00 93 ILE A C 1
ATOM 768 O O . ILE A 1 93 ? 5.998 14.730 -10.331 1.00 81.00 93 ILE A O 1
ATOM 772 N N . THR A 1 94 ? 6.779 13.799 -12.207 1.00 80.44 94 THR A N 1
ATOM 773 C CA . THR A 1 94 ? 6.786 15.043 -12.986 1.00 80.44 94 THR A CA 1
ATOM 774 C C . THR A 1 94 ? 5.385 15.610 -13.205 1.00 80.44 94 THR A C 1
ATOM 776 O O . THR A 1 94 ? 5.232 16.823 -13.296 1.00 80.44 94 THR A O 1
ATOM 779 N N . ILE A 1 95 ? 4.359 14.751 -13.263 1.00 84.19 95 ILE A N 1
ATOM 780 C CA . ILE A 1 95 ? 2.968 15.154 -13.511 1.00 84.19 95 ILE A CA 1
ATOM 781 C C . ILE A 1 95 ? 2.187 15.300 -12.203 1.00 84.19 95 ILE A C 1
ATOM 783 O O . ILE A 1 95 ? 1.424 16.250 -12.048 1.00 84.19 95 ILE A O 1
ATOM 787 N N . TYR A 1 96 ? 2.347 14.360 -11.267 1.00 83.69 96 TYR A N 1
ATOM 788 C CA . TYR A 1 96 ? 1.516 14.298 -10.058 1.00 83.69 96 TYR A CA 1
ATOM 789 C C . TYR A 1 96 ? 2.256 14.597 -8.750 1.00 83.69 96 TYR A C 1
ATOM 791 O O . TYR A 1 96 ? 1.627 14.593 -7.690 1.00 83.69 96 TYR A O 1
ATOM 799 N N . GLY A 1 97 ? 3.559 14.885 -8.798 1.00 87.38 97 GLY A N 1
ATOM 800 C CA . GLY A 1 97 ? 4.385 15.012 -7.600 1.00 87.38 97 GLY A CA 1
ATOM 801 C C . GLY A 1 97 ? 4.555 1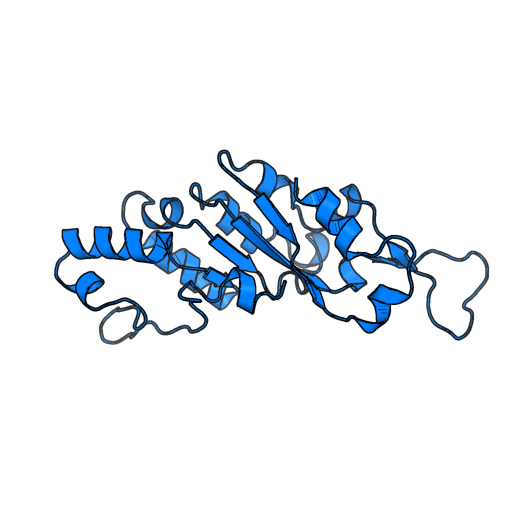3.673 -6.867 1.00 87.38 97 GLY A C 1
ATOM 802 O O . GLY A 1 97 ? 4.241 12.626 -7.429 1.00 87.38 97 GLY A O 1
ATOM 803 N N . PRO A 1 98 ? 5.046 13.682 -5.614 1.00 85.75 98 PRO A N 1
ATOM 804 C CA . PRO A 1 98 ? 5.341 12.464 -4.863 1.00 85.75 98 PRO A CA 1
ATOM 805 C C . PRO A 1 98 ? 4.133 11.537 -4.706 1.00 85.75 98 PRO A C 1
ATOM 807 O O . PRO A 1 98 ? 3.035 11.966 -4.321 1.00 85.75 98 PRO A O 1
ATOM 810 N N . ASN A 1 99 ? 4.353 10.242 -4.928 1.00 87.88 99 ASN A N 1
ATOM 811 C CA . ASN A 1 99 ? 3.285 9.253 -4.890 1.00 87.88 99 ASN A CA 1
ATOM 812 C C . ASN A 1 99 ? 2.767 9.025 -3.456 1.00 87.88 99 ASN A C 1
ATOM 814 O O . ASN A 1 99 ? 3.435 8.448 -2.596 1.00 87.88 99 ASN A O 1
ATOM 818 N N . GLN A 1 100 ? 1.529 9.453 -3.212 1.00 88.62 100 GLN A N 1
ATOM 819 C CA . GLN A 1 100 ? 0.893 9.378 -1.896 1.00 88.62 100 GLN A CA 1
ATOM 820 C C . GLN A 1 100 ? 0.557 7.943 -1.461 1.00 88.62 100 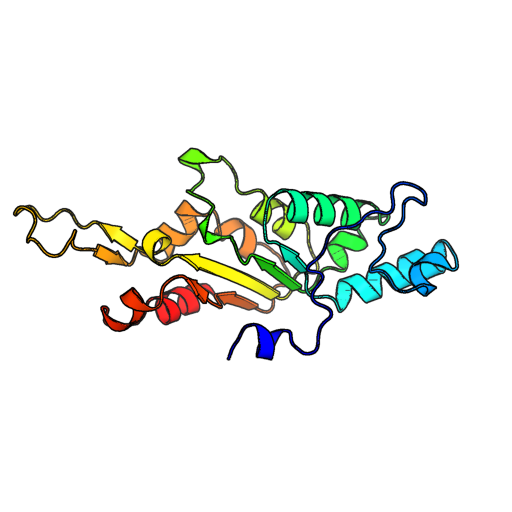GLN A C 1
ATOM 822 O O . GLN A 1 100 ? 0.477 7.677 -0.262 1.00 88.62 100 GLN A O 1
ATOM 827 N N . ASP A 1 101 ? 0.363 7.016 -2.404 1.00 89.19 101 ASP A N 1
ATOM 828 C CA . ASP A 1 101 ? 0.202 5.593 -2.087 1.00 89.19 101 ASP A CA 1
ATOM 829 C C . ASP A 1 101 ? 1.500 5.036 -1.482 1.00 89.19 101 ASP A C 1
ATOM 831 O O . ASP A 1 101 ? 1.466 4.309 -0.486 1.00 89.19 101 ASP A O 1
ATOM 835 N N . LEU A 1 102 ? 2.655 5.446 -2.024 1.00 88.88 102 LEU A N 1
ATOM 836 C CA . LEU A 1 102 ? 3.964 5.060 -1.492 1.00 88.88 102 LEU A CA 1
ATOM 837 C C . LEU A 1 102 ? 4.231 5.671 -0.115 1.00 88.88 102 LEU A C 1
ATOM 839 O O . LEU A 1 102 ? 4.741 4.983 0.769 1.00 88.88 102 LEU A O 1
ATOM 843 N N . ALA A 1 103 ? 3.838 6.931 0.091 1.00 89.25 103 ALA A N 1
ATOM 844 C CA . ALA A 1 103 ? 3.944 7.589 1.392 1.00 89.25 103 ALA A CA 1
ATOM 845 C C . ALA A 1 103 ? 3.152 6.846 2.482 1.00 89.25 103 ALA A C 1
ATOM 847 O O . ALA A 1 103 ? 3.683 6.609 3.567 1.00 89.25 103 ALA A O 1
ATOM 848 N N . LEU A 1 104 ? 1.920 6.412 2.186 1.00 90.06 104 LEU A N 1
ATOM 849 C CA . LEU A 1 104 ? 1.130 5.603 3.118 1.00 90.06 104 LEU A CA 1
ATOM 850 C C . LEU A 1 104 ? 1.840 4.281 3.448 1.00 90.06 104 LEU A C 1
ATOM 852 O O . LEU A 1 104 ? 1.971 3.925 4.616 1.00 90.06 104 LEU A O 1
ATOM 856 N N . MET A 1 105 ? 2.358 3.574 2.441 1.00 89.44 105 MET A N 1
ATOM 857 C CA . MET A 1 105 ? 3.081 2.319 2.670 1.00 89.44 105 MET A CA 1
ATOM 858 C C . MET A 1 105 ? 4.335 2.482 3.526 1.00 89.44 105 MET A C 1
ATOM 860 O O . MET A 1 105 ? 4.608 1.618 4.352 1.00 89.44 105 MET A O 1
ATOM 864 N N . ALA A 1 106 ? 5.092 3.567 3.354 1.00 87.44 106 ALA A N 1
ATOM 865 C CA . ALA A 1 106 ? 6.299 3.821 4.143 1.00 87.44 106 ALA A CA 1
ATOM 866 C C . ALA A 1 106 ? 6.002 4.013 5.646 1.00 87.44 106 ALA A C 1
ATOM 868 O O . ALA A 1 106 ? 6.862 3.769 6.504 1.00 87.44 106 ALA 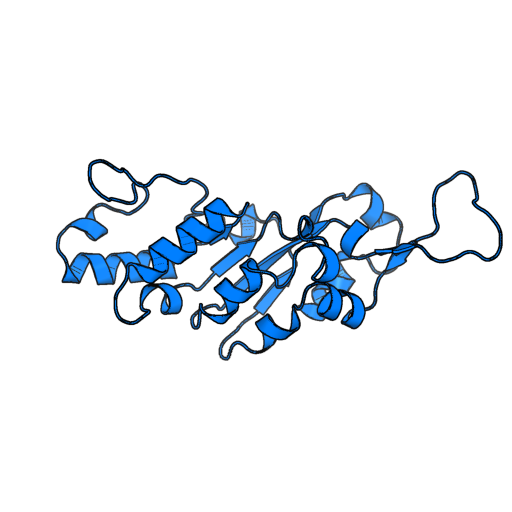A O 1
ATOM 869 N N . ARG A 1 107 ? 4.772 4.440 5.966 1.00 90.12 107 ARG A N 1
ATOM 870 C CA . ARG A 1 107 ? 4.259 4.595 7.333 1.00 90.12 107 ARG A CA 1
ATOM 871 C C . ARG A 1 107 ? 3.737 3.282 7.920 1.00 90.12 107 ARG A C 1
ATOM 873 O O . ARG A 1 107 ? 3.817 3.096 9.130 1.00 90.12 107 ARG A O 1
ATOM 880 N N . CYS A 1 108 ? 3.250 2.361 7.090 1.00 91.00 108 CYS A N 1
ATOM 881 C CA . CYS A 1 108 ? 2.793 1.039 7.522 1.00 91.00 108 CYS A CA 1
ATOM 882 C C . CYS A 1 108 ? 3.983 0.127 7.867 1.00 91.00 108 CYS A C 1
ATOM 884 O O . CYS A 1 108 ? 4.424 -0.677 7.048 1.00 91.00 108 CYS A O 1
ATOM 886 N N . LYS A 1 109 ? 4.518 0.243 9.088 1.00 86.25 109 LYS A N 1
ATOM 887 C CA . LYS A 1 109 ? 5.701 -0.524 9.525 1.00 86.25 109 LYS A CA 1
ATOM 888 C C . LYS A 1 109 ? 5.473 -2.032 9.593 1.00 86.25 109 LYS A C 1
ATOM 890 O O . LYS A 1 109 ? 6.423 -2.782 9.441 1.00 86.25 109 LYS A O 1
ATOM 895 N N . GLY A 1 110 ? 4.227 -2.471 9.763 1.00 87.44 110 GLY A N 1
ATOM 896 C CA . GLY A 1 110 ? 3.891 -3.892 9.766 1.00 87.44 110 GLY A CA 1
ATOM 897 C C . GLY A 1 110 ? 3.738 -4.526 8.383 1.00 87.44 110 GLY A C 1
ATOM 898 O O . GLY A 1 110 ? 3.385 -5.700 8.296 1.00 87.44 110 GLY A O 1
ATOM 899 N N . LEU A 1 111 ? 3.936 -3.777 7.299 1.00 88.56 111 LEU A N 1
ATOM 900 C CA . LEU A 1 111 ? 3.599 -4.220 5.951 1.00 88.56 111 LEU A CA 1
ATOM 901 C C . LEU A 1 111 ? 4.515 -5.362 5.496 1.00 88.56 111 LEU A C 1
ATOM 903 O O . LEU A 1 111 ? 5.710 -5.158 5.332 1.00 88.56 111 LEU A O 1
ATOM 907 N N . HIS A 1 112 ? 3.951 -6.547 5.250 1.00 86.38 112 HIS A N 1
ATOM 908 C CA . HIS A 1 112 ? 4.702 -7.728 4.802 1.00 86.38 112 HIS A CA 1
ATOM 909 C C . HIS A 1 112 ? 4.524 -7.998 3.311 1.00 86.38 112 HIS A C 1
ATOM 911 O O . HIS A 1 112 ? 5.437 -8.506 2.663 1.00 86.38 112 HIS A O 1
ATOM 917 N N . ARG A 1 113 ? 3.334 -7.696 2.774 1.00 85.56 113 ARG A N 1
ATOM 918 C CA . ARG A 1 113 ? 2.988 -7.948 1.373 1.00 85.56 113 ARG A CA 1
ATOM 919 C C . ARG A 1 113 ? 2.373 -6.722 0.731 1.00 85.56 113 ARG A C 1
ATOM 921 O O . ARG A 1 113 ? 1.418 -6.140 1.252 1.00 85.56 113 ARG A O 1
ATOM 928 N N . VAL A 1 114 ? 2.890 -6.383 -0.439 1.00 86.12 114 VAL A N 1
ATOM 929 C CA . VAL A 1 114 ? 2.344 -5.329 -1.290 1.00 86.12 114 VAL A CA 1
ATOM 930 C C . VAL A 1 114 ? 2.045 -5.909 -2.648 1.00 86.12 114 VAL A C 1
ATOM 932 O O . VAL A 1 114 ? 2.854 -6.663 -3.178 1.00 86.12 114 VAL A O 1
ATOM 935 N N . LEU A 1 115 ? 0.892 -5.538 -3.188 1.00 86.00 115 LEU A N 1
ATOM 936 C CA . LEU A 1 115 ? 0.502 -5.871 -4.541 1.00 86.00 115 LEU A CA 1
ATOM 937 C C . LEU A 1 115 ? 0.298 -4.602 -5.357 1.00 86.00 115 LEU A C 1
ATOM 939 O O . LEU A 1 115 ? -0.455 -3.714 -4.947 1.00 86.00 115 LEU A O 1
ATOM 943 N N . PHE A 1 116 ? 0.927 -4.543 -6.526 1.00 85.25 116 PHE A N 1
ATOM 944 C CA . PHE A 1 116 ? 0.707 -3.486 -7.508 1.00 85.25 116 PHE A CA 1
ATOM 945 C C . PHE A 1 116 ? 0.125 -4.029 -8.805 1.00 85.25 116 PHE A C 1
ATOM 947 O O . PHE A 1 116 ? 0.536 -5.082 -9.292 1.00 85.25 116 PHE A O 1
ATOM 954 N N . THR A 1 117 ? -0.793 -3.265 -9.390 1.00 83.38 117 THR A N 1
ATOM 955 C CA . THR A 1 117 ? -1.289 -3.506 -10.746 1.00 83.38 117 THR A CA 1
ATOM 956 C C . THR A 1 117 ? -0.849 -2.369 -11.662 1.00 83.38 117 THR A C 1
ATOM 958 O O . THR A 1 117 ? -1.247 -1.210 -11.478 1.00 83.38 117 THR A O 1
ATOM 961 N N . PHE A 1 118 ? -0.043 -2.715 -12.662 1.00 78.25 118 PHE A N 1
ATOM 962 C CA . PHE A 1 118 ? 0.478 -1.811 -13.684 1.00 78.25 118 PHE A CA 1
ATOM 963 C C . PHE A 1 118 ? -0.335 -1.922 -14.973 1.00 78.25 118 PHE A C 1
ATOM 965 O O . PHE A 1 118 ? -1.006 -2.917 -15.195 1.00 78.25 118 PHE A O 1
ATOM 972 N N . HIS A 1 119 ? -0.276 -0.896 -15.817 1.00 77.19 119 HIS A N 1
ATOM 973 C CA . HIS A 1 119 ? -0.724 -0.958 -17.206 1.00 77.19 119 HIS A CA 1
ATOM 974 C C . HIS A 1 119 ? 0.529 -1.110 -18.053 1.00 77.19 119 HIS A C 1
ATOM 976 O O . HIS A 1 119 ? 1.563 -0.531 -17.701 1.00 77.19 119 HIS A O 1
ATOM 982 N N . VAL A 1 120 ? 0.450 -1.870 -19.145 1.00 75.62 120 VAL A N 1
ATOM 983 C CA . VAL A 1 120 ? 1.632 -2.208 -19.952 1.00 75.62 120 VAL A CA 1
ATOM 984 C C . VAL A 1 120 ? 2.392 -0.964 -20.421 1.00 75.62 120 VAL A C 1
ATOM 986 O O . VAL A 1 120 ? 3.609 -0.915 -20.289 1.00 75.62 120 VAL A O 1
ATOM 989 N N . ASP A 1 121 ? 1.683 0.093 -20.824 1.00 74.88 121 ASP A N 1
ATOM 990 C CA . ASP A 1 121 ? 2.263 1.372 -21.273 1.00 74.88 121 ASP A CA 1
ATOM 991 C C . ASP A 1 121 ? 3.252 1.989 -20.282 1.00 74.88 121 ASP A C 1
ATOM 993 O O . ASP A 1 121 ? 4.199 2.673 -20.662 1.00 74.88 121 ASP A O 1
ATOM 997 N N . VAL A 1 122 ? 3.050 1.751 -18.988 1.00 76.31 122 VAL A N 1
ATOM 998 C CA . VAL A 1 122 ? 3.908 2.308 -17.944 1.00 76.31 122 VAL A CA 1
ATOM 999 C C . VAL A 1 122 ? 5.249 1.573 -17.879 1.00 76.31 122 VAL A C 1
ATOM 1001 O O . VAL A 1 122 ? 6.264 2.175 -17.524 1.00 76.31 122 VAL A O 1
ATOM 1004 N N . LEU A 1 123 ? 5.268 0.310 -18.301 1.00 78.31 123 LEU A N 1
ATOM 1005 C CA . LEU A 1 123 ? 6.446 -0.550 -18.389 1.00 78.31 123 LEU A CA 1
ATOM 1006 C C . LEU A 1 123 ? 7.196 -0.383 -19.713 1.00 78.31 123 LEU A C 1
ATOM 1008 O O . LEU A 1 123 ? 8.273 -0.951 -19.876 1.00 78.31 123 LEU A O 1
ATOM 1012 N N . MET A 1 124 ? 6.652 0.386 -20.658 1.00 78.94 124 MET A N 1
ATOM 1013 C CA . MET A 1 124 ? 7.208 0.537 -21.997 1.00 78.94 124 MET A CA 1
ATOM 1014 C C . MET A 1 124 ? 7.691 1.958 -22.268 1.00 78.94 124 MET A C 1
ATOM 1016 O O . MET A 1 124 ? 7.193 2.937 -21.710 1.00 78.94 124 MET A O 1
ATOM 1020 N N . LYS A 1 125 ? 8.662 2.072 -23.169 1.00 82.50 125 LYS A N 1
ATOM 1021 C CA . LYS A 1 125 ? 9.056 3.328 -23.804 1.00 82.50 125 LYS A CA 1
ATOM 1022 C C . LYS A 1 125 ? 9.076 3.155 -25.315 1.00 82.50 125 LYS A C 1
ATOM 1024 O O . LYS A 1 125 ? 9.508 2.115 -25.814 1.00 82.50 125 LYS A O 1
ATOM 1029 N N . VAL A 1 126 ? 8.615 4.183 -26.020 1.00 78.94 126 VAL A N 1
ATOM 1030 C CA . VAL A 1 126 ? 8.742 4.267 -27.476 1.00 78.94 126 VAL A CA 1
ATOM 1031 C C . VAL A 1 126 ? 10.229 4.339 -27.816 1.00 78.94 126 VAL A C 1
ATOM 1033 O O . VAL A 1 126 ? 10.988 5.058 -27.163 1.00 78.94 126 VAL A O 1
ATOM 1036 N N . THR A 1 127 ? 10.666 3.539 -28.780 1.00 77.12 127 THR A N 1
ATOM 1037 C CA . THR A 1 127 ? 11.997 3.666 -29.367 1.00 77.12 127 THR A CA 1
ATOM 1038 C C . THR A 1 127 ? 11.931 4.673 -30.495 1.00 77.12 127 THR A C 1
ATOM 1040 O O . THR A 1 127 ? 11.115 4.502 -31.400 1.00 77.12 127 THR A O 1
ATOM 1043 N N . ASP A 1 128 ? 12.814 5.667 -30.473 1.00 67.50 128 ASP A N 1
ATOM 1044 C CA . ASP A 1 128 ? 13.060 6.487 -31.651 1.00 67.50 128 ASP A CA 1
ATOM 1045 C C . ASP A 1 128 ? 13.608 5.572 -32.747 1.00 67.50 128 ASP A C 1
ATOM 1047 O O . ASP A 1 128 ? 14.728 5.063 -32.655 1.00 67.50 128 ASP A O 1
ATOM 1051 N N . THR A 1 129 ? 12.799 5.294 -33.763 1.00 58.62 129 THR A N 1
ATOM 1052 C CA . THR A 1 129 ? 13.325 4.785 -35.022 1.00 58.62 129 THR A CA 1
ATOM 1053 C C . THR A 1 129 ? 13.757 5.983 -35.844 1.00 58.62 129 THR A C 1
ATOM 1055 O O . THR A 1 129 ? 12.929 6.797 -36.242 1.00 58.62 129 THR A O 1
ATOM 1058 N N . GLU A 1 130 ? 15.058 6.072 -36.128 1.00 58.34 130 GLU A N 1
ATOM 1059 C CA . GLU A 1 130 ? 15.628 7.061 -37.060 1.00 58.34 130 GLU A CA 1
ATOM 1060 C C . GLU A 1 130 ? 14.975 7.000 -38.455 1.00 58.34 130 GLU A C 1
ATOM 1062 O O . GLU A 1 130 ? 15.056 7.954 -39.223 1.00 58.34 130 GLU A O 1
ATOM 1067 N N . ASN A 1 131 ? 14.265 5.910 -38.761 1.00 51.09 131 ASN A N 1
ATOM 1068 C CA . ASN A 1 131 ? 13.502 5.725 -39.984 1.00 51.09 131 ASN A CA 1
ATOM 1069 C C . ASN A 1 131 ? 12.008 5.685 -39.651 1.00 51.09 131 ASN A C 1
ATOM 1071 O O . ASN A 1 131 ? 11.572 4.885 -38.824 1.00 51.09 131 ASN A O 1
ATOM 1075 N N . GLY A 1 132 ? 11.256 6.592 -40.274 1.00 49.88 132 GLY A N 1
ATOM 1076 C CA . GLY A 1 132 ? 9.865 6.905 -39.969 1.00 49.88 132 GLY A CA 1
ATOM 1077 C C . GLY A 1 132 ? 8.920 5.708 -39.841 1.00 49.88 132 GLY A C 1
ATOM 1078 O O . GLY A 1 132 ? 9.125 4.644 -40.418 1.00 49.88 132 GLY A O 1
ATOM 1079 N N . SER A 1 133 ? 7.874 5.956 -39.055 1.00 51.81 133 SER A N 1
ATOM 1080 C CA . SER A 1 133 ? 6.729 5.095 -38.755 1.00 51.81 133 SER A CA 1
ATOM 1081 C C . SER A 1 133 ? 6.379 4.092 -39.858 1.00 51.81 133 SER A C 1
ATOM 1083 O O . SER A 1 133 ? 5.957 4.484 -40.947 1.00 51.81 133 SER A O 1
ATOM 1085 N N . THR A 1 134 ? 6.463 2.801 -39.543 1.00 48.00 134 THR A N 1
ATOM 1086 C CA . THR A 1 134 ? 5.662 1.790 -40.235 1.00 48.00 134 THR A CA 1
ATOM 1087 C C . THR A 1 134 ? 4.227 1.848 -39.700 1.00 48.00 134 THR A C 1
ATOM 1089 O O . THR A 1 134 ? 4.009 2.163 -38.530 1.00 48.00 134 THR A O 1
ATOM 1092 N N . ASP A 1 135 ? 3.250 1.567 -40.561 1.00 53.09 135 ASP A N 1
ATOM 1093 C CA . ASP A 1 135 ? 1.796 1.710 -40.337 1.00 53.09 135 ASP A CA 1
ATOM 1094 C C . ASP A 1 135 ? 1.212 0.944 -39.119 1.00 53.09 135 ASP A C 1
ATOM 1096 O O . ASP A 1 135 ? 0.044 1.122 -38.781 1.00 53.09 135 ASP A O 1
ATOM 1100 N N . ASP A 1 136 ? 2.011 0.140 -38.408 1.00 54.97 136 ASP A N 1
ATOM 1101 C CA . ASP A 1 136 ? 1.564 -0.776 -37.344 1.00 54.97 136 ASP A CA 1
ATOM 1102 C C . ASP A 1 136 ? 1.837 -0.290 -35.903 1.00 54.97 136 ASP A C 1
ATOM 1104 O O . ASP A 1 136 ? 1.741 -1.055 -34.936 1.00 54.97 136 ASP A O 1
ATOM 1108 N N . GLY A 1 137 ? 2.124 1.002 -35.732 1.00 60.56 137 GLY A N 1
ATOM 1109 C CA . GLY A 1 137 ? 2.320 1.640 -34.429 1.00 60.56 137 GLY A CA 1
ATOM 1110 C C . GLY A 1 137 ? 3.788 1.839 -34.051 1.00 60.56 137 GLY A C 1
ATOM 1111 O O . GLY A 1 137 ? 4.705 1.293 -34.660 1.00 60.56 137 GLY A O 1
ATOM 1112 N N . PHE A 1 138 ? 4.020 2.681 -33.041 1.00 64.31 138 PHE A N 1
ATOM 1113 C CA . PHE A 1 138 ? 5.373 3.035 -32.622 1.00 64.31 138 PHE A CA 1
ATOM 1114 C C . PHE A 1 138 ? 6.104 1.813 -32.048 1.00 64.31 138 PHE A C 1
ATOM 1116 O O . PHE A 1 138 ? 5.576 1.172 -31.129 1.00 64.31 138 PHE A O 1
ATOM 1123 N N . PRO A 1 139 ? 7.322 1.498 -32.520 1.00 71.31 139 PRO A N 1
ATOM 1124 C CA . PRO A 1 139 ? 8.114 0.439 -31.922 1.00 71.31 139 PRO A CA 1
ATOM 1125 C C . PRO A 1 139 ? 8.368 0.780 -30.450 1.00 71.31 139 PRO A C 1
ATOM 1127 O O . PRO A 1 139 ? 8.720 1.905 -30.089 1.00 71.31 139 PRO A O 1
ATOM 1130 N N . CYS A 1 140 ? 8.105 -0.191 -29.579 1.00 74.50 140 CYS A N 1
ATOM 1131 C CA . CYS A 1 140 ? 8.197 -0.046 -28.132 1.00 74.50 140 CYS A CA 1
ATOM 1132 C C . CYS A 1 140 ? 9.197 -1.059 -27.581 1.00 74.50 140 CYS A C 1
ATOM 1134 O O . CYS A 1 140 ? 9.267 -2.196 -28.047 1.00 74.50 140 CYS A O 1
ATOM 1136 N N . LYS A 1 141 ? 9.933 -0.667 -26.542 1.00 81.94 141 LYS A N 1
ATOM 1137 C CA . LYS A 1 141 ? 10.755 -1.576 -25.734 1.00 81.94 141 LYS A CA 1
ATOM 1138 C C . LYS A 1 141 ? 10.385 -1.477 -24.262 1.00 81.94 141 LYS A C 1
ATOM 1140 O O . LYS A 1 141 ? 9.887 -0.441 -23.813 1.00 81.94 141 LYS A O 1
ATOM 1145 N N . LEU A 1 142 ? 10.669 -2.533 -23.503 1.00 82.31 142 LEU A N 1
ATOM 1146 C CA . LEU A 1 142 ? 10.534 -2.497 -22.048 1.00 82.31 142 LEU A CA 1
ATOM 1147 C C . LEU A 1 142 ? 11.505 -1.470 -21.454 1.00 82.31 142 LEU A C 1
ATOM 1149 O O . LEU A 1 142 ? 12.655 -1.334 -21.884 1.00 82.31 142 LEU A O 1
ATOM 1153 N N . LYS A 1 143 ? 11.019 -0.716 -20.470 1.00 84.44 143 LYS A N 1
ATOM 1154 C CA . LYS A 1 143 ? 11.853 0.113 -19.601 1.00 84.44 143 LYS A CA 1
ATOM 1155 C C . LYS A 1 143 ? 12.769 -0.786 -18.778 1.00 84.44 143 LYS A C 1
ATOM 1157 O O . LYS A 1 143 ? 12.387 -1.901 -18.422 1.00 84.44 143 LYS A O 1
ATOM 1162 N N . SER A 1 144 ? 13.967 -0.301 -18.459 1.00 84.56 144 SER A N 1
ATOM 1163 C CA . SER A 1 144 ? 14.798 -1.000 -17.480 1.00 84.56 144 SER A CA 1
ATOM 1164 C C . SER A 1 144 ? 14.102 -1.011 -16.115 1.00 84.56 144 SER A C 1
ATOM 1166 O O . SER A 1 144 ? 13.225 -0.191 -15.832 1.00 84.56 144 SER A O 1
ATOM 1168 N N . THR A 1 145 ? 14.504 -1.948 -15.267 1.00 81.62 145 THR A N 1
ATOM 1169 C CA . THR A 1 145 ? 14.128 -2.012 -13.851 1.00 81.62 145 THR A CA 1
ATOM 1170 C C . THR A 1 145 ? 14.331 -0.652 -13.172 1.00 81.62 145 THR A C 1
ATOM 1172 O O . THR A 1 145 ? 13.395 -0.117 -12.580 1.00 81.62 145 THR A 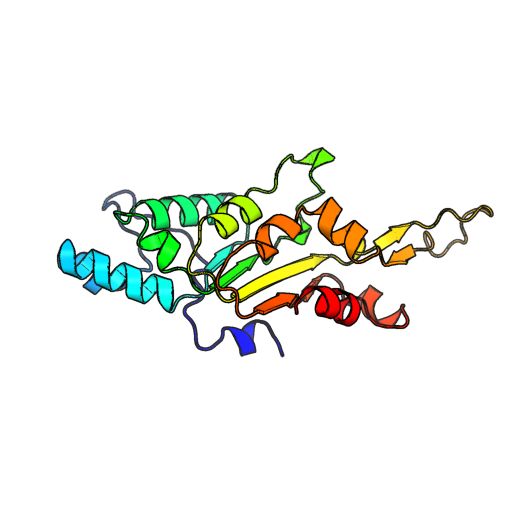O 1
ATOM 1175 N N . ASP A 1 146 ? 15.498 -0.035 -13.374 1.00 84.00 146 ASP A N 1
ATOM 1176 C CA . ASP A 1 146 ? 15.843 1.277 -12.815 1.00 84.00 146 ASP A CA 1
ATOM 1177 C C . ASP A 1 146 ? 14.928 2.399 -13.329 1.00 84.00 146 ASP A C 1
ATOM 1179 O O . ASP A 1 146 ? 14.466 3.228 -12.547 1.00 84.00 146 ASP A O 1
ATOM 1183 N N . ASP A 1 147 ? 14.585 2.395 -14.624 1.00 85.69 147 ASP A N 1
ATOM 1184 C CA . ASP A 1 147 ? 13.655 3.371 -15.207 1.00 85.69 147 ASP A CA 1
ATOM 1185 C C . ASP A 1 147 ? 12.266 3.271 -14.544 1.00 85.69 147 ASP A C 1
ATOM 1187 O O . ASP A 1 147 ? 11.617 4.289 -14.288 1.00 85.69 147 ASP A O 1
ATOM 1191 N N . ILE A 1 148 ? 11.788 2.051 -14.263 1.00 83.50 148 ILE A N 1
ATOM 1192 C CA . ILE A 1 148 ? 10.495 1.810 -13.600 1.00 83.50 148 ILE A CA 1
ATOM 1193 C C . ILE A 1 148 ? 10.553 2.274 -12.139 1.00 83.50 148 ILE A C 1
ATOM 1195 O O . ILE A 1 148 ? 9.638 2.966 -11.676 1.00 83.50 148 ILE A O 1
ATOM 1199 N N . LEU A 1 149 ? 11.625 1.923 -11.422 1.00 84.31 149 LEU A N 1
ATOM 1200 C CA . LEU A 1 149 ? 11.846 2.323 -10.033 1.00 84.31 149 LEU A CA 1
ATOM 1201 C C . LEU A 1 149 ? 11.876 3.846 -9.891 1.00 84.31 149 LEU A C 1
ATOM 1203 O O . LEU A 1 149 ? 11.142 4.389 -9.062 1.00 84.31 149 LEU A O 1
ATOM 1207 N N . ALA A 1 150 ? 12.654 4.526 -10.734 1.00 85.44 150 ALA A N 1
ATOM 1208 C CA . ALA A 1 150 ? 12.801 5.975 -10.727 1.00 85.44 150 ALA A CA 1
ATOM 1209 C C . ALA A 1 150 ? 11.493 6.686 -11.101 1.00 85.44 150 ALA A C 1
ATOM 1211 O O . ALA A 1 150 ? 11.080 7.624 -10.419 1.00 85.44 150 ALA A O 1
ATOM 1212 N N . PHE A 1 151 ? 10.790 6.219 -12.140 1.00 84.06 151 PHE A N 1
ATOM 1213 C CA . PHE A 1 151 ? 9.541 6.843 -12.592 1.00 84.06 151 PHE A CA 1
ATOM 1214 C C . PHE A 1 151 ? 8.449 6.827 -11.511 1.00 84.06 151 PHE A C 1
ATOM 1216 O O . PHE A 1 151 ? 7.678 7.785 -11.376 1.00 84.06 151 PHE A O 1
ATOM 1223 N N . HIS A 1 152 ? 8.383 5.747 -10.730 1.00 81.50 152 HIS A N 1
ATOM 1224 C CA . HIS A 1 152 ? 7.378 5.563 -9.687 1.00 81.50 152 HIS A CA 1
ATOM 1225 C C . HIS A 1 152 ? 7.846 5.903 -8.272 1.00 81.50 152 HIS A C 1
ATOM 1227 O O . HIS A 1 152 ? 7.002 5.927 -7.381 1.00 81.50 152 HIS A O 1
ATOM 1233 N N . GLU A 1 153 ? 9.136 6.172 -8.062 1.00 83.88 153 GLU A N 1
ATOM 1234 C CA . GLU A 1 153 ? 9.791 6.264 -6.748 1.00 83.88 153 GLU A CA 1
ATOM 1235 C C . GLU A 1 153 ? 9.642 4.993 -5.887 1.00 83.88 153 GLU A C 1
ATOM 1237 O O . GLU A 1 153 ? 9.546 5.065 -4.656 1.00 83.88 153 GLU A O 1
ATOM 1242 N N . LEU A 1 154 ? 9.609 3.814 -6.518 1.00 82.75 154 LEU A N 1
ATOM 1243 C CA . LEU A 1 154 ? 9.375 2.546 -5.815 1.00 82.75 154 LEU A CA 1
ATOM 1244 C C . LEU A 1 154 ? 10.495 2.214 -4.825 1.00 82.75 154 LEU A C 1
ATOM 1246 O O . LEU A 1 154 ? 10.217 1.539 -3.846 1.00 82.75 154 LEU A O 1
ATOM 1250 N N . GLU A 1 155 ? 11.709 2.748 -4.986 1.00 80.12 155 GLU A N 1
ATOM 1251 C CA . GLU A 1 155 ? 12.823 2.603 -4.028 1.00 80.12 155 GLU A CA 1
ATOM 1252 C C . GLU A 1 155 ? 12.407 2.848 -2.569 1.00 80.12 155 GLU A C 1
ATOM 1254 O O . GLU A 1 155 ? 12.791 2.113 -1.657 1.00 80.12 155 GLU A O 1
ATOM 1259 N N . LYS A 1 156 ? 11.523 3.829 -2.345 1.00 76.62 156 LYS A N 1
ATOM 1260 C CA . LYS A 1 156 ? 11.009 4.187 -1.014 1.00 76.62 156 LYS A CA 1
ATOM 1261 C C . LYS A 1 156 ? 10.318 3.023 -0.307 1.00 76.62 156 LYS A C 1
ATOM 1263 O O . LYS A 1 156 ? 10.254 2.998 0.922 1.00 76.62 156 LYS A O 1
ATOM 1268 N N . ILE A 1 157 ? 9.779 2.072 -1.062 1.00 75.06 157 ILE A N 1
ATOM 1269 C CA . ILE A 1 157 ? 9.059 0.931 -0.508 1.00 75.06 157 ILE A CA 1
ATOM 1270 C C . ILE A 1 157 ? 10.000 -0.204 -0.100 1.00 75.06 157 ILE A C 1
ATOM 1272 O O . ILE A 1 157 ? 9.660 -0.951 0.815 1.00 75.06 157 ILE A O 1
ATOM 1276 N N . PHE A 1 158 ? 11.171 -0.315 -0.730 1.00 68.62 158 PHE A N 1
ATOM 1277 C CA . PHE A 1 158 ? 12.171 -1.330 -0.394 1.00 68.62 158 PHE A CA 1
ATOM 1278 C C . PHE A 1 158 ? 12.882 -1.012 0.929 1.00 68.62 158 PHE A C 1
ATOM 1280 O O . PHE A 1 158 ? 13.328 -1.916 1.620 1.00 68.62 158 PHE A O 1
ATOM 1287 N N . ASN A 1 159 ? 12.870 0.253 1.363 1.00 64.69 159 ASN A N 1
ATOM 1288 C CA . ASN A 1 159 ? 13.445 0.699 2.640 1.00 64.69 159 ASN A CA 1
ATOM 1289 C C . ASN A 1 159 ? 12.592 0.373 3.889 1.00 64.69 159 ASN A C 1
ATOM 1291 O O . ASN A 1 159 ? 12.840 0.899 4.974 1.00 64.69 159 ASN A O 1
ATOM 1295 N N . CYS A 1 160 ? 11.544 -0.442 3.766 1.00 62.94 160 CYS A N 1
ATOM 1296 C CA . CYS A 1 160 ? 10.698 -0.822 4.899 1.00 62.94 160 CYS A CA 1
ATOM 1297 C C . CYS A 1 160 ? 11.227 -2.099 5.565 1.00 62.94 160 CYS A C 1
ATOM 1299 O O . CYS A 1 160 ? 11.278 -3.141 4.922 1.00 62.94 160 CYS A O 1
ATOM 1301 N N . GLN A 1 161 ? 11.576 -1.999 6.851 1.00 56.91 161 GLN A N 1
ATOM 1302 C CA . GLN A 1 161 ? 12.474 -2.923 7.560 1.00 56.91 161 GLN A CA 1
ATOM 1303 C C . GLN A 1 161 ? 12.042 -4.395 7.705 1.00 56.91 161 GLN A C 1
ATOM 1305 O O . GLN A 1 161 ? 12.900 -5.194 8.042 1.00 56.91 161 GLN A O 1
ATOM 1310 N N . ASP A 1 162 ? 10.806 -4.793 7.391 1.00 61.81 162 ASP A N 1
ATOM 1311 C CA . ASP A 1 162 ? 10.320 -6.166 7.644 1.00 61.81 162 ASP A CA 1
ATOM 1312 C C . ASP A 1 162 ? 9.466 -6.734 6.493 1.00 61.81 162 ASP A C 1
ATOM 1314 O O . ASP A 1 162 ? 8.479 -7.446 6.701 1.00 61.81 162 ASP A O 1
ATOM 1318 N N . ARG A 1 163 ? 9.787 -6.385 5.241 1.00 64.56 163 ARG A N 1
ATOM 1319 C CA . ARG A 1 163 ? 9.011 -6.874 4.092 1.00 64.56 163 ARG A CA 1
ATOM 1320 C C . ARG A 1 163 ? 9.421 -8.278 3.694 1.00 64.56 163 ARG A C 1
ATOM 1322 O O . ARG A 1 163 ? 10.562 -8.526 3.330 1.00 64.56 163 ARG A O 1
ATOM 1329 N N . GLU A 1 164 ? 8.436 -9.167 3.701 1.00 63.22 164 GLU A N 1
ATOM 1330 C CA . GLU A 1 164 ? 8.620 -10.555 3.305 1.00 63.22 164 GLU A CA 1
ATOM 1331 C C . GLU A 1 164 ? 8.658 -10.684 1.775 1.00 63.22 164 GLU A C 1
ATOM 1333 O O . GLU A 1 164 ? 9.526 -11.391 1.279 1.00 63.22 164 GLU A O 1
ATOM 1338 N N . LYS A 1 165 ? 7.757 -9.999 1.031 1.00 67.12 165 LYS A N 1
ATOM 1339 C CA . LYS A 1 165 ? 7.712 -9.973 -0.454 1.00 67.12 165 LYS A CA 1
ATOM 1340 C C . LYS A 1 165 ? 6.969 -8.757 -1.029 1.00 67.12 165 LYS A C 1
ATOM 1342 O O . LYS A 1 165 ? 5.889 -8.400 -0.544 1.00 67.12 165 LYS A O 1
ATOM 1347 N N . ILE A 1 166 ? 7.466 -8.179 -2.126 1.00 68.38 166 ILE A N 1
ATOM 1348 C CA . ILE A 1 166 ? 6.697 -7.260 -2.986 1.00 68.38 166 ILE A CA 1
ATOM 1349 C C . ILE A 1 166 ? 6.248 -8.047 -4.215 1.00 68.38 166 ILE A C 1
ATOM 1351 O O . ILE A 1 166 ? 7.067 -8.570 -4.959 1.00 68.38 166 ILE A O 1
ATOM 1355 N N . LEU A 1 167 ? 4.936 -8.155 -4.417 1.00 70.88 167 LEU A N 1
ATOM 1356 C CA . LEU A 1 167 ? 4.361 -8.909 -5.524 1.00 70.88 167 LEU A CA 1
ATOM 1357 C C . LEU A 1 167 ? 3.812 -7.958 -6.586 1.00 70.88 167 LEU A C 1
ATOM 1359 O O . LEU A 1 167 ? 3.057 -7.024 -6.306 1.00 70.88 167 LEU A O 1
ATOM 1363 N N . PHE A 1 168 ? 4.158 -8.237 -7.831 1.00 69.06 168 PHE A N 1
ATOM 1364 C CA . PHE A 1 168 ? 3.640 -7.540 -8.996 1.00 69.06 168 PHE A CA 1
ATOM 1365 C C . PHE A 1 168 ? 2.648 -8.473 -9.688 1.00 69.06 168 PHE A C 1
ATOM 1367 O O . PHE A 1 168 ? 3.040 -9.351 -10.442 1.00 69.06 168 PHE A O 1
ATOM 1374 N N . ASP A 1 169 ? 1.361 -8.342 -9.365 1.00 63.31 169 ASP A N 1
ATOM 1375 C CA . ASP A 1 169 ? 0.355 -9.369 -9.701 1.00 63.31 169 ASP A CA 1
ATOM 1376 C C . ASP A 1 169 ? -0.391 -9.102 -11.014 1.00 63.31 169 ASP A C 1
ATOM 1378 O O . ASP A 1 169 ? -1.220 -9.898 -11.446 1.00 63.31 169 ASP A O 1
ATOM 1382 N N . GLY A 1 170 ? -0.157 -7.967 -11.676 1.00 61.00 170 GLY A N 1
ATOM 1383 C CA . GLY A 1 170 ? -0.915 -7.710 -12.891 1.00 61.00 170 GLY A CA 1
ATOM 1384 C C . GLY A 1 170 ? -0.380 -6.627 -13.794 1.00 61.00 170 GLY A C 1
ATOM 1385 O O . GLY A 1 170 ? 0.021 -5.549 -13.351 1.00 61.00 170 GLY A O 1
ATOM 1386 N N . ILE A 1 171 ? -0.496 -6.929 -15.082 1.00 60.19 171 ILE A N 1
ATOM 1387 C CA . ILE A 1 171 ? -0.455 -5.980 -16.179 1.00 60.19 171 ILE A CA 1
ATOM 1388 C C . ILE A 1 171 ? -1.881 -5.904 -16.717 1.00 60.19 171 ILE A C 1
ATOM 1390 O O . ILE A 1 171 ? -2.441 -6.905 -17.159 1.00 60.19 171 ILE A O 1
ATOM 1394 N N . THR A 1 172 ? -2.506 -4.736 -16.636 1.00 53.09 172 THR A N 1
ATOM 1395 C CA . THR A 1 172 ? -3.733 -4.468 -17.373 1.00 53.09 172 THR A CA 1
ATOM 1396 C C . THR A 1 172 ? -3.378 -4.328 -18.854 1.00 53.09 172 THR A C 1
ATOM 1398 O O . THR A 1 172 ? -2.466 -3.582 -19.206 1.00 53.09 172 THR A O 1
ATOM 1401 N N . ASP A 1 173 ? -4.116 -5.078 -19.679 1.00 57.97 173 ASP A N 1
ATOM 1402 C CA . ASP A 1 173 ? -3.962 -5.286 -21.130 1.00 57.97 173 ASP A CA 1
ATOM 1403 C C . ASP A 1 173 ? -3.061 -6.464 -21.566 1.00 57.97 173 ASP A C 1
ATOM 1405 O O . ASP A 1 173 ? -1.885 -6.323 -21.904 1.00 57.97 173 ASP A O 1
ATOM 1409 N N . ASN A 1 174 ? -3.671 -7.656 -21.629 1.00 52.81 174 ASN A N 1
ATOM 1410 C CA . ASN A 1 174 ? -3.030 -8.889 -22.098 1.00 52.81 174 ASN A CA 1
ATOM 1411 C C . ASN A 1 174 ? -2.700 -8.882 -23.600 1.00 52.81 174 ASN A C 1
ATOM 1413 O O . ASN A 1 174 ? -1.912 -9.715 -24.037 1.00 52.81 174 ASN A O 1
ATOM 1417 N N . ARG A 1 175 ? -3.265 -7.966 -24.407 1.00 57.78 175 ARG A N 1
ATOM 1418 C CA . ARG A 1 175 ? -3.062 -7.964 -25.874 1.00 57.78 175 ARG A CA 1
ATOM 1419 C C . ARG A 1 175 ? -1.608 -7.709 -26.271 1.00 57.78 175 ARG A C 1
ATOM 1421 O O . ARG A 1 175 ? -1.214 -8.005 -27.396 1.00 57.78 175 ARG A O 1
ATOM 1428 N N . MET A 1 176 ? -0.833 -7.144 -25.351 1.00 55.28 176 MET A N 1
ATOM 1429 C CA . MET A 1 176 ? 0.569 -6.790 -25.540 1.00 55.28 176 MET A CA 1
ATOM 1430 C C . MET A 1 176 ? 1.522 -7.809 -24.904 1.00 55.28 176 MET A C 1
ATOM 1432 O O . MET A 1 176 ? 2.708 -7.769 -25.196 1.00 55.28 176 MET A O 1
ATOM 1436 N N . VAL A 1 177 ? 1.044 -8.734 -24.065 1.00 56.94 177 VAL A N 1
ATOM 1437 C CA . VAL A 1 177 ? 1.915 -9.648 -23.299 1.00 56.94 177 VAL A CA 1
ATOM 1438 C C . VAL A 1 177 ? 2.615 -10.662 -24.211 1.00 56.94 177 VAL A C 1
ATOM 1440 O O . VAL A 1 177 ? 3.805 -10.909 -24.033 1.00 56.94 177 VAL A O 1
ATOM 1443 N N . ASP A 1 178 ? 1.920 -11.163 -25.236 1.00 58.41 178 ASP A N 1
ATOM 1444 C CA . ASP A 1 178 ? 2.443 -12.186 -26.158 1.00 58.41 178 ASP A CA 1
ATOM 1445 C C . ASP A 1 178 ? 3.359 -11.622 -27.260 1.00 58.41 178 ASP A C 1
ATOM 1447 O O . ASP A 1 178 ? 3.990 -12.376 -27.998 1.00 58.41 178 ASP A O 1
ATOM 1451 N N . ARG A 1 179 ? 3.451 -10.291 -27.396 1.00 57.09 179 ARG A N 1
ATOM 1452 C CA . ARG A 1 179 ? 4.237 -9.640 -28.460 1.00 57.09 179 ARG A CA 1
ATOM 1453 C C . ARG A 1 179 ? 5.733 -9.529 -28.148 1.00 57.09 179 ARG A C 1
ATOM 1455 O O . ARG A 1 179 ? 6.479 -9.050 -28.999 1.00 57.09 179 ARG A O 1
ATOM 1462 N N . PHE A 1 180 ? 6.190 -9.951 -26.965 1.00 59.56 180 PHE A N 1
ATOM 1463 C CA . PHE A 1 180 ? 7.552 -9.661 -26.507 1.00 59.56 180 PHE A CA 1
ATOM 1464 C C . PHE A 1 180 ? 8.260 -10.869 -25.888 1.00 59.56 180 PHE A C 1
ATOM 1466 O O . PHE A 1 180 ? 7.747 -11.539 -24.992 1.00 59.56 180 PHE A O 1
ATOM 1473 N N . SER A 1 181 ? 9.500 -11.100 -26.322 1.00 49.47 181 SER A N 1
ATOM 1474 C CA . SER A 1 181 ? 10.398 -12.099 -25.742 1.00 49.47 181 SER A CA 1
ATOM 1475 C C . SER A 1 181 ? 10.749 -11.736 -24.296 1.00 49.47 181 SER A C 1
ATOM 1477 O O . SER A 1 181 ? 11.286 -10.658 -24.047 1.00 49.47 181 SER A O 1
ATOM 1479 N N . GLY A 1 182 ? 10.465 -12.637 -23.353 1.00 56.97 182 GLY A N 1
ATOM 1480 C CA . GLY A 1 182 ? 10.779 -12.475 -21.928 1.00 56.97 182 GLY A CA 1
ATOM 1481 C C . GLY A 1 182 ? 9.595 -12.081 -21.042 1.00 56.97 182 GLY A C 1
ATOM 1482 O O . GLY A 1 182 ? 9.674 -12.329 -19.850 1.00 56.97 182 GLY A O 1
ATOM 1483 N N . GLY A 1 183 ? 8.492 -11.565 -21.602 1.00 68.12 183 GLY A N 1
ATOM 1484 C CA . GLY A 1 183 ? 7.238 -11.291 -20.885 1.00 68.12 183 GLY A CA 1
ATOM 1485 C C . GLY A 1 183 ? 7.323 -10.150 -19.848 1.00 68.12 183 GLY A C 1
ATOM 1486 O O . GLY A 1 183 ? 8.078 -10.239 -18.881 1.00 68.12 183 GLY A O 1
ATOM 1487 N N . PRO A 1 184 ? 6.514 -9.078 -19.951 1.00 67.06 184 PRO A N 1
ATOM 1488 C CA . PRO A 1 184 ? 6.603 -7.953 -19.013 1.00 67.06 184 PRO A CA 1
ATOM 1489 C C . PRO A 1 184 ? 6.275 -8.313 -17.550 1.00 67.06 184 PRO A C 1
ATOM 1491 O O . PRO A 1 184 ? 6.696 -7.597 -16.644 1.00 67.06 184 PRO A O 1
ATOM 1494 N N . LEU A 1 185 ? 5.580 -9.431 -17.297 1.00 68.12 185 LEU A N 1
ATOM 1495 C CA . LEU A 1 185 ? 5.368 -9.941 -15.939 1.00 68.12 185 LEU A CA 1
ATOM 1496 C C . LEU A 1 185 ? 6.661 -10.499 -15.327 1.00 68.12 185 LEU A C 1
ATOM 1498 O O . LEU A 1 185 ? 6.998 -10.119 -14.214 1.00 68.12 185 LEU A O 1
ATOM 1502 N N . ALA A 1 186 ? 7.418 -11.324 -16.059 1.00 72.19 186 ALA A N 1
ATOM 1503 C CA . ALA A 1 186 ? 8.690 -11.851 -15.561 1.00 72.19 186 ALA A CA 1
ATOM 1504 C C . ALA A 1 186 ? 9.711 -10.723 -15.341 1.00 72.19 186 ALA A C 1
ATOM 1506 O O . ALA A 1 186 ? 10.476 -10.752 -14.381 1.00 72.19 186 ALA A O 1
ATOM 1507 N N . HIS A 1 187 ? 9.665 -9.676 -16.176 1.00 72.88 187 HIS A N 1
ATOM 1508 C CA . HIS A 1 187 ? 10.450 -8.455 -15.969 1.00 72.88 187 HIS A CA 1
ATOM 1509 C C . HIS A 1 187 ? 10.104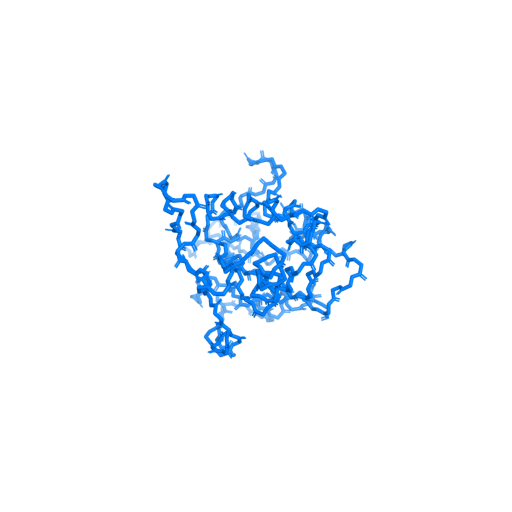 -7.766 -14.642 1.00 72.88 187 HIS A C 1
ATOM 1511 O O . HIS A 1 187 ? 10.999 -7.369 -13.901 1.00 72.88 187 HIS A O 1
ATOM 1517 N N . LEU A 1 188 ? 8.816 -7.677 -14.295 1.00 70.56 188 LEU A N 1
ATOM 1518 C CA . LEU A 1 188 ? 8.376 -7.147 -13.003 1.00 70.56 188 LEU A CA 1
ATOM 1519 C C . LEU A 1 188 ? 8.704 -8.074 -11.827 1.00 70.56 188 LEU A C 1
ATOM 1521 O O . LEU A 1 188 ? 9.010 -7.589 -10.745 1.00 70.56 188 LEU A O 1
ATOM 1525 N N . GLU A 1 189 ? 8.673 -9.391 -12.007 1.00 72.50 189 GLU A N 1
ATOM 1526 C CA . GLU A 1 189 ? 9.052 -10.339 -10.953 1.00 72.50 189 GLU A CA 1
ATOM 1527 C C . GLU A 1 189 ? 10.518 -10.162 -10.527 1.00 72.50 189 GLU A C 1
ATOM 1529 O O . GLU A 1 189 ? 10.820 -10.309 -9.345 1.00 72.50 189 GLU A O 1
ATOM 1534 N N . THR A 1 190 ? 11.406 -9.715 -11.429 1.00 71.38 190 THR A N 1
ATOM 1535 C CA . THR A 1 190 ? 12.795 -9.367 -11.064 1.00 71.38 190 THR A CA 1
ATOM 1536 C C . THR A 1 190 ? 12.907 -8.197 -10.077 1.00 71.38 190 THR A C 1
ATOM 1538 O O . THR A 1 190 ? 13.909 -8.091 -9.375 1.00 71.38 190 THR A O 1
ATOM 1541 N N . LEU A 1 191 ? 11.879 -7.342 -9.973 1.00 66.50 191 LEU A N 1
ATOM 1542 C CA . LEU A 1 191 ? 11.806 -6.257 -8.986 1.00 66.50 191 LEU A CA 1
ATOM 1543 C C . LEU A 1 191 ? 11.351 -6.740 -7.600 1.00 66.50 191 LEU A C 1
ATOM 1545 O O . LEU A 1 191 ? 11.490 -5.999 -6.630 1.00 66.50 191 LEU A O 1
ATOM 1549 N N . GLY A 1 192 ? 10.711 -7.909 -7.510 1.00 59.84 192 GLY A N 1
ATOM 1550 C CA . GLY A 1 192 ? 9.950 -8.336 -6.331 1.00 59.84 192 GLY A CA 1
ATOM 1551 C C . GLY A 1 192 ? 10.776 -8.909 -5.178 1.00 59.84 192 GLY A C 1
ATOM 1552 O O . GLY A 1 192 ? 10.313 -8.836 -4.034 1.00 59.84 192 GLY A O 1
ATOM 1553 N N . GLY A 1 193 ? 11.985 -9.408 -5.472 1.00 53.31 193 GLY A N 1
ATOM 1554 C CA . GLY A 1 193 ? 12.813 -10.171 -4.529 1.00 53.31 193 GLY A CA 1
ATOM 1555 C C . GLY A 1 193 ? 12.349 -11.614 -4.353 1.00 53.31 193 GLY A C 1
ATOM 1556 O O . GLY A 1 193 ? 11.174 -11.834 -3.976 1.00 53.31 193 GLY A O 1
#

Organism: NCBI:txid1392246